Protein AF-A0AAW1N0Q1-F1 (afdb_monomer)

InterPro domains:
  IPR029526 PiggyBac transposable element-derived protein [PF13843] (8-121)

Radius of gyration: 24.98 Å; Cα contacts (8 Å, |Δi|>4): 242; chains: 1; bounding box: 58×48×59 Å

Structure (mmCIF, N/CA/C/O backbone):
data_AF-A0AAW1N0Q1-F1
#
_entry.id   AF-A0AAW1N0Q1-F1
#
loop_
_atom_site.group_PDB
_atom_site.id
_atom_site.type_symbol
_atom_site.label_atom_id
_atom_site.label_alt_id
_atom_site.label_comp_id
_atom_site.label_asym_id
_atom_site.label_entity_id
_atom_site.label_seq_id
_atom_site.pdbx_PDB_ins_code
_atom_site.Cartn_x
_atom_site.Cartn_y
_atom_site.Cartn_z
_atom_site.occupancy
_atom_site.B_iso_or_equiv
_atom_site.auth_seq_id
_atom_site.auth_comp_id
_atom_site.auth_asym_id
_atom_site.auth_atom_id
_atom_site.pdbx_PDB_model_num
ATOM 1 N N . MET A 1 1 ? -19.796 -4.413 24.925 1.00 51.81 1 MET A N 1
ATOM 2 C CA . MET A 1 1 ? -20.723 -3.564 24.144 1.00 51.81 1 MET A CA 1
ATOM 3 C C . MET A 1 1 ? -20.709 -4.053 22.702 1.00 51.81 1 MET A C 1
ATOM 5 O O . MET A 1 1 ? -19.690 -3.893 22.044 1.00 51.81 1 MET A O 1
ATOM 9 N N . ALA A 1 2 ? -21.770 -4.710 22.232 1.00 68.25 2 ALA A N 1
ATOM 10 C CA . ALA A 1 2 ? -21.861 -5.127 20.832 1.00 68.25 2 ALA A CA 1
ATOM 11 C C . ALA A 1 2 ? -22.215 -3.907 19.964 1.00 68.25 2 ALA A C 1
ATOM 13 O O . ALA A 1 2 ? -23.191 -3.207 20.235 1.00 68.25 2 ALA A O 1
ATOM 14 N N . ILE A 1 3 ? -21.394 -3.606 18.958 1.00 81.62 3 ILE A N 1
ATOM 15 C CA . ILE A 1 3 ? -21.641 -2.507 18.019 1.00 81.62 3 ILE A CA 1
ATOM 16 C C . ILE A 1 3 ? -22.381 -3.093 16.818 1.00 81.62 3 ILE A C 1
ATOM 18 O O . ILE A 1 3 ? -21.872 -3.991 16.157 1.00 81.62 3 ILE A O 1
ATOM 22 N N . GLY A 1 4 ? -23.581 -2.587 16.528 1.00 88.75 4 GLY A N 1
ATOM 23 C CA . GLY A 1 4 ? -24.337 -3.012 15.349 1.00 88.75 4 GLY A CA 1
ATOM 24 C C . GLY A 1 4 ? -23.666 -2.592 14.036 1.00 88.75 4 GLY A C 1
ATOM 25 O O . GLY A 1 4 ? -23.032 -1.535 13.959 1.00 88.75 4 GLY A O 1
ATOM 26 N N . TRP A 1 5 ? -23.870 -3.380 12.977 1.00 89.81 5 TRP A N 1
ATOM 27 C CA . TRP A 1 5 ? -23.289 -3.154 11.646 1.00 89.81 5 TRP A CA 1
ATOM 28 C C . TRP A 1 5 ? -23.572 -1.762 11.068 1.00 89.81 5 TRP A C 1
ATOM 30 O O . TRP A 1 5 ? -22.700 -1.175 10.431 1.00 89.81 5 TRP A O 1
ATOM 40 N N . THR A 1 6 ? -24.744 -1.185 11.339 1.00 92.25 6 THR A N 1
ATOM 41 C CA . THR A 1 6 ? -25.107 0.172 10.895 1.00 92.25 6 THR A CA 1
ATOM 42 C C . THR A 1 6 ? -24.150 1.232 11.441 1.00 92.25 6 THR A C 1
ATOM 44 O O . THR A 1 6 ? -23.730 2.125 10.708 1.00 92.25 6 THR A O 1
ATOM 47 N N . LYS A 1 7 ? -23.725 1.104 12.706 1.00 92.00 7 LYS A N 1
ATOM 48 C CA . LYS A 1 7 ? -22.769 2.033 13.328 1.00 92.00 7 LYS A CA 1
ATOM 49 C C . LYS A 1 7 ? -21.366 1.870 12.746 1.00 92.00 7 LYS A C 1
ATOM 51 O O . LYS A 1 7 ? -20.687 2.869 12.535 1.00 92.00 7 LYS A O 1
ATOM 56 N N . VAL A 1 8 ? -20.953 0.636 12.447 1.00 91.44 8 VAL A N 1
ATOM 57 C CA . VAL A 1 8 ? -19.668 0.356 11.782 1.00 91.44 8 VAL A CA 1
ATOM 58 C C . VAL A 1 8 ? -19.643 0.957 10.374 1.00 91.44 8 VAL A C 1
ATOM 60 O O . VAL A 1 8 ? -18.678 1.624 10.010 1.00 91.44 8 VAL A O 1
ATOM 63 N N . ARG A 1 9 ? -20.722 0.792 9.599 1.00 94.00 9 ARG A N 1
ATOM 64 C CA . ARG A 1 9 ? -20.861 1.399 8.265 1.00 94.00 9 ARG A CA 1
ATOM 65 C C . ARG A 1 9 ? -20.838 2.924 8.328 1.00 94.00 9 ARG A C 1
ATOM 67 O O . ARG A 1 9 ? -20.106 3.538 7.562 1.00 94.00 9 ARG A O 1
ATOM 74 N N . GLY A 1 10 ? -21.568 3.526 9.271 1.00 95.19 10 GLY A N 1
ATOM 75 C CA . GLY A 1 10 ? -21.538 4.974 9.496 1.00 95.19 10 GLY A CA 1
ATOM 76 C C . GLY A 1 10 ? -20.134 5.478 9.839 1.00 95.19 10 GLY A C 1
ATOM 77 O O . GLY A 1 10 ? -19.661 6.440 9.244 1.00 95.19 10 GLY A O 1
ATOM 78 N N . PHE A 1 11 ? -19.426 4.778 10.728 1.00 94.25 11 PHE A N 1
ATOM 79 C CA . PHE A 1 11 ? -18.038 5.084 11.079 1.00 94.25 11 PHE A CA 1
ATOM 80 C C . PHE A 1 11 ? -17.101 5.056 9.861 1.00 94.25 11 PHE A C 1
ATOM 82 O O . PHE A 1 11 ? -16.394 6.031 9.609 1.00 94.25 11 PHE A O 1
ATOM 89 N N . LEU A 1 12 ? -17.121 3.971 9.078 1.00 94.00 12 LEU A N 1
ATOM 90 C CA . LEU A 1 12 ? -16.305 3.849 7.864 1.00 94.00 12 LEU A CA 1
ATOM 91 C C . LEU A 1 12 ? -16.675 4.914 6.822 1.00 94.00 12 LEU A C 1
ATOM 93 O O . LEU A 1 12 ? -15.787 5.507 6.211 1.00 94.00 12 LEU A O 1
ATOM 97 N N . GLY A 1 13 ? -17.969 5.206 6.670 1.00 95.31 13 GLY A N 1
ATOM 98 C CA . GLY A 1 13 ? -18.466 6.265 5.795 1.00 95.31 13 GLY A CA 1
ATOM 99 C C . GLY A 1 13 ? -17.914 7.637 6.172 1.00 95.31 13 GLY A C 1
ATOM 100 O O . GLY A 1 13 ? -17.433 8.355 5.301 1.00 95.31 13 GLY A O 1
ATOM 101 N N . LEU A 1 14 ? -17.882 7.980 7.464 1.00 94.56 14 LEU A N 1
ATOM 102 C CA . LEU A 1 14 ? -17.302 9.244 7.928 1.00 94.56 14 LEU A CA 1
ATOM 103 C C . LEU A 1 14 ? -15.791 9.329 7.696 1.00 94.56 14 LEU A C 1
ATOM 105 O O . LEU A 1 14 ? -15.295 10.401 7.349 1.00 94.56 14 LEU A O 1
ATOM 109 N N . LEU A 1 15 ? -15.053 8.223 7.839 1.00 93.62 15 LEU A N 1
ATOM 110 C CA . LEU A 1 15 ? -13.621 8.198 7.524 1.00 93.62 15 LEU A CA 1
ATOM 111 C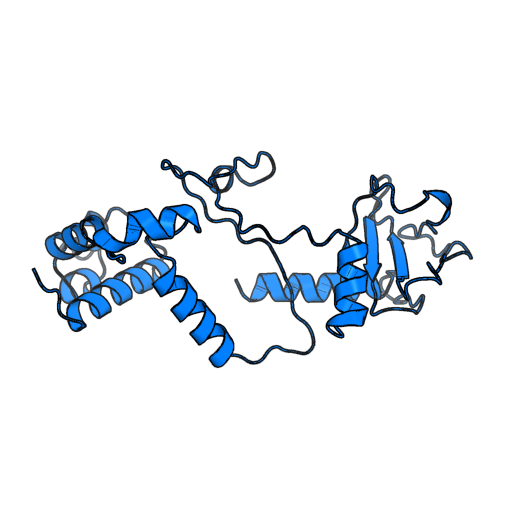 C . LEU A 1 15 ? -13.376 8.471 6.035 1.00 93.62 15 LEU A C 1
ATOM 113 O O . LEU A 1 15 ? -12.553 9.325 5.698 1.00 93.62 15 LEU A O 1
ATOM 117 N N . LEU A 1 16 ? -14.125 7.809 5.150 1.00 94.62 16 LEU A N 1
ATOM 118 C CA . LEU A 1 16 ? -14.037 8.028 3.702 1.00 94.62 16 LEU A CA 1
ATOM 119 C C . LEU A 1 16 ? -14.452 9.456 3.326 1.00 94.62 16 LEU A C 1
ATOM 121 O O . LEU A 1 16 ? -13.762 10.127 2.558 1.00 94.62 16 LEU A O 1
ATOM 125 N N . TYR A 1 17 ? -15.526 9.957 3.932 1.00 94.25 17 TYR A N 1
ATOM 126 C CA . TYR A 1 17 ? -16.025 11.305 3.691 1.00 94.25 17 TYR A CA 1
ATOM 127 C C . TYR A 1 17 ? -15.042 12.386 4.161 1.00 94.25 17 TYR A C 1
ATOM 129 O O . TYR A 1 17 ? -14.781 13.348 3.440 1.00 94.25 17 TYR A O 1
ATOM 137 N N . SER A 1 18 ? -14.393 12.193 5.317 1.00 93.12 18 SER A N 1
ATOM 138 C CA . SER A 1 18 ? -13.347 13.108 5.795 1.00 93.12 18 SER A CA 1
ATOM 139 C C . SER A 1 18 ? -12.171 13.208 4.820 1.00 93.12 18 SER A C 1
ATOM 141 O O . SER A 1 18 ? -11.590 14.281 4.654 1.00 93.12 18 SER A O 1
ATOM 143 N N . ARG A 1 19 ? -11.843 12.112 4.121 1.00 92.75 19 ARG A N 1
ATOM 144 C CA . ARG A 1 19 ? -10.813 12.109 3.082 1.00 92.75 19 ARG A CA 1
ATOM 145 C C . ARG A 1 19 ? -11.270 12.849 1.826 1.00 92.75 19 ARG A C 1
ATOM 147 O O . ARG A 1 19 ? -10.469 13.610 1.287 1.00 92.75 19 ARG A O 1
ATOM 154 N N . ALA A 1 20 ? -12.521 12.675 1.398 1.00 93.50 20 ALA A N 1
ATOM 155 C CA . ALA A 1 20 ? -13.094 13.398 0.259 1.00 93.50 20 ALA A CA 1
ATOM 156 C C . ALA A 1 20 ? -13.066 14.924 0.469 1.00 93.50 20 ALA A C 1
ATOM 158 O O . ALA A 1 20 ? -12.716 15.669 -0.441 1.00 93.50 20 ALA A O 1
ATOM 159 N N . LEU A 1 21 ? -13.313 15.379 1.702 1.00 91.94 21 LEU A N 1
ATOM 160 C CA . LEU A 1 21 ? -13.208 16.789 2.099 1.00 91.94 21 LEU A CA 1
ATOM 161 C C . LEU A 1 21 ? -11.768 17.269 2.356 1.00 91.94 21 LEU A C 1
ATOM 163 O O . LEU A 1 21 ? -11.568 18.408 2.769 1.00 91.94 21 LEU A O 1
ATOM 167 N N . LYS A 1 22 ? -10.752 16.413 2.161 1.00 92.88 22 LYS A N 1
ATOM 168 C CA . LYS A 1 22 ? -9.341 16.682 2.513 1.00 92.88 22 LYS A CA 1
ATOM 169 C C . LYS A 1 22 ? -9.153 17.098 3.979 1.00 92.88 22 LYS A C 1
ATOM 171 O O . LYS A 1 22 ? -8.197 17.790 4.326 1.00 92.88 22 LYS A O 1
ATOM 176 N N . ALA A 1 23 ? -10.038 16.634 4.860 1.00 90.06 23 ALA A N 1
ATOM 177 C CA . ALA A 1 23 ? -10.093 17.059 6.248 1.00 90.06 23 ALA A CA 1
ATOM 178 C C . ALA A 1 23 ? -9.383 16.103 7.227 1.00 90.06 23 ALA A C 1
ATOM 180 O O . ALA A 1 23 ? -9.504 16.229 8.440 1.00 90.06 23 ALA A O 1
ATOM 181 N N . ASN A 1 24 ? -8.578 15.172 6.716 1.00 86.31 24 ASN A N 1
ATOM 182 C CA . ASN A 1 24 ? -7.954 14.080 7.471 1.00 86.31 24 ASN A CA 1
ATOM 183 C C . ASN A 1 24 ? -6.899 14.505 8.518 1.00 86.31 24 ASN A C 1
ATOM 185 O O . ASN A 1 24 ? -6.430 13.662 9.282 1.0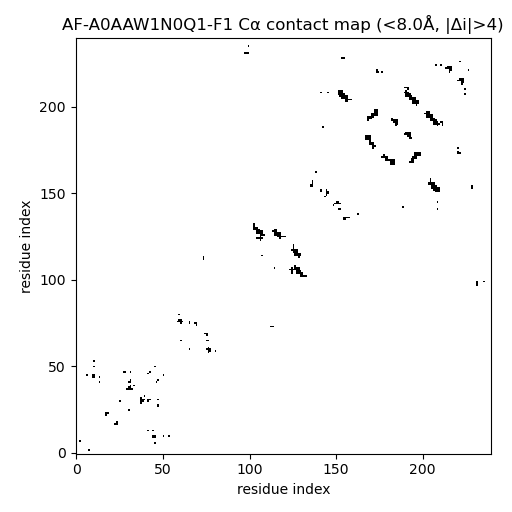0 86.31 24 ASN A O 1
ATOM 189 N N . HIS A 1 25 ? -6.497 15.777 8.538 1.00 86.69 25 HIS A N 1
ATOM 190 C CA . HIS A 1 25 ? -5.583 16.346 9.537 1.00 86.69 25 HIS A CA 1
ATOM 191 C C . HIS A 1 25 ? -6.244 17.383 10.456 1.00 86.69 25 HIS A C 1
ATOM 193 O O . HIS A 1 25 ? -5.567 17.909 11.338 1.00 86.69 25 HIS A O 1
ATOM 199 N N . HIS A 1 26 ? -7.536 17.665 10.264 1.00 88.88 26 HIS A N 1
ATOM 200 C CA . HIS A 1 26 ? -8.282 18.561 11.144 1.00 88.88 26 HIS A CA 1
ATOM 201 C C . HIS A 1 26 ? -8.550 17.879 12.477 1.00 88.88 26 HIS A C 1
ATOM 203 O O . HIS A 1 26 ? -8.562 16.644 12.583 1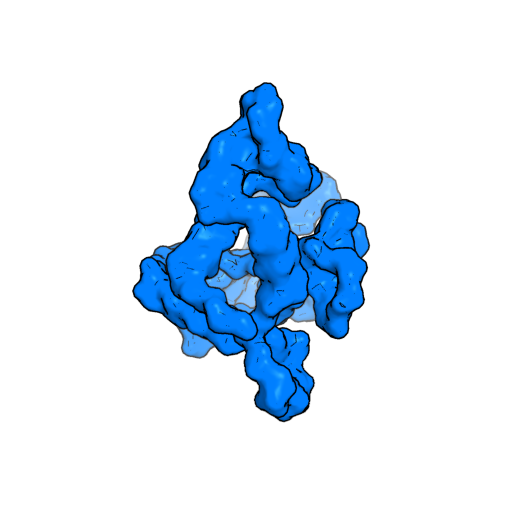.00 88.88 26 HIS A O 1
ATOM 209 N N . LYS A 1 27 ? -8.772 18.687 13.511 1.00 90.56 27 LYS A N 1
ATOM 210 C CA . LYS A 1 27 ? -9.189 18.143 14.799 1.00 90.56 27 LYS A CA 1
ATOM 211 C C . LYS A 1 27 ? -10.590 17.566 14.651 1.00 90.56 27 LYS A C 1
ATOM 213 O O . LYS A 1 27 ? -11.446 18.125 13.970 1.00 90.56 27 LYS A O 1
ATOM 218 N N . VAL A 1 28 ? -10.842 16.442 15.315 1.00 91.31 28 VAL A N 1
ATOM 219 C CA . VAL A 1 28 ? -12.159 15.791 15.270 1.00 91.31 28 VAL A CA 1
ATOM 220 C C . VAL A 1 28 ? -13.243 16.744 15.787 1.00 91.31 28 VAL A C 1
ATOM 222 O O . VAL A 1 28 ? -14.366 16.728 15.302 1.00 91.31 28 VAL A O 1
ATOM 225 N N . GLU A 1 29 ? -12.903 17.600 16.747 1.00 91.44 29 GLU A N 1
ATOM 226 C CA . GLU A 1 29 ? -13.792 18.612 17.312 1.00 91.44 29 GLU A CA 1
ATOM 227 C C . GLU A 1 29 ? -14.265 19.631 16.269 1.00 91.44 29 GLU A C 1
ATOM 229 O O . GLU A 1 29 ? -15.439 19.990 16.279 1.00 91.44 29 GLU A O 1
ATOM 234 N N . GLU A 1 30 ? -13.390 20.043 15.348 1.00 91.81 30 GLU A N 1
ATOM 235 C CA . GLU A 1 30 ? -13.703 21.004 14.280 1.00 91.81 30 GLU A CA 1
ATOM 236 C C . GLU A 1 30 ? -14.733 20.416 13.307 1.00 91.81 30 GLU A C 1
ATOM 238 O O . GLU A 1 30 ? -15.683 21.083 12.911 1.00 91.81 30 GLU A O 1
ATOM 243 N N . LEU A 1 31 ? -14.624 19.120 13.002 1.00 91.94 31 LEU A N 1
ATOM 244 C CA . LEU A 1 31 ? -15.561 18.417 12.118 1.00 91.94 31 LEU A CA 1
ATOM 245 C C . LEU A 1 31 ? -16.968 18.244 12.718 1.00 91.94 31 LEU A C 1
ATOM 247 O O . LEU A 1 31 ? -17.907 17.935 11.988 1.00 91.94 31 LEU A O 1
ATOM 251 N N . TRP A 1 32 ? -17.128 18.433 14.031 1.00 93.62 32 TRP A N 1
ATOM 252 C CA . TRP A 1 32 ? -18.393 18.242 14.751 1.00 93.62 32 TRP A CA 1
ATOM 253 C C . TRP A 1 32 ? -19.007 19.547 15.288 1.00 93.62 32 TRP A C 1
ATOM 255 O O . TRP A 1 32 ? -19.982 19.474 16.037 1.00 93.62 32 TRP A O 1
ATOM 265 N N . GLN A 1 33 ? -18.508 20.728 14.903 1.00 91.50 33 GLN A N 1
ATOM 266 C CA . GLN A 1 33 ? -19.025 22.020 15.388 1.00 91.50 33 GLN A CA 1
ATOM 267 C C . GLN A 1 33 ? -20.441 22.343 14.890 1.00 91.50 33 GLN A C 1
ATOM 269 O O . GLN A 1 33 ? -20.737 22.236 13.705 1.00 91.50 33 GLN A O 1
ATOM 274 N N . SER A 1 34 ? -21.334 22.791 15.770 1.00 88.56 34 SER A N 1
ATOM 275 C CA . SER A 1 34 ? -22.712 23.168 15.414 1.00 88.56 34 SER A CA 1
ATOM 276 C C . SER A 1 34 ? -22.881 24.616 14.935 1.00 88.56 34 SER A C 1
ATOM 278 O O . SER A 1 34 ? -24.002 25.022 14.661 1.00 88.56 34 SER A O 1
ATOM 280 N N . ASP A 1 35 ? -21.797 25.380 14.835 1.00 88.19 35 ASP A N 1
ATOM 281 C CA . ASP A 1 35 ? -21.754 26.814 14.503 1.00 88.19 35 ASP A CA 1
ATOM 282 C C . ASP A 1 35 ? -21.967 27.134 13.009 1.00 88.19 35 ASP A C 1
ATOM 284 O O . ASP A 1 35 ? -21.932 28.293 12.613 1.00 88.19 35 ASP A O 1
ATOM 288 N N . GLY A 1 36 ? -22.186 26.113 12.176 1.00 83.19 36 GLY A N 1
ATOM 289 C CA . GLY A 1 36 ? -22.331 26.248 10.723 1.00 83.19 36 GLY A CA 1
ATOM 290 C C . GLY A 1 36 ? -21.020 26.108 9.943 1.00 83.19 36 GLY A C 1
ATOM 291 O O . GLY A 1 36 ? -21.066 25.923 8.730 1.00 83.19 36 GLY A O 1
ATOM 292 N N . SER A 1 37 ? -19.867 26.089 10.620 1.00 83.44 37 SER A N 1
ATOM 293 C CA . SER A 1 37 ? -18.544 25.959 9.992 1.00 83.44 37 SER A CA 1
ATOM 294 C C . SER A 1 37 ? -18.247 24.536 9.505 1.00 83.44 37 SER A C 1
ATOM 296 O O . SER A 1 37 ? -17.413 24.329 8.624 1.00 83.44 37 SER A O 1
ATOM 298 N N . SER A 1 38 ? -18.923 23.533 10.075 1.00 85.94 38 SER A N 1
ATOM 299 C CA . SER A 1 38 ? -18.686 22.119 9.772 1.00 85.94 38 SER A CA 1
ATOM 300 C C . SER A 1 38 ? -19.857 21.445 9.058 1.00 85.94 38 SER A C 1
ATOM 302 O O . SER A 1 38 ? -21.032 21.771 9.260 1.00 85.94 38 SER A O 1
ATOM 304 N N . VAL A 1 39 ? -19.532 20.434 8.249 1.00 90.62 39 VAL A N 1
ATOM 305 C CA . VAL A 1 39 ? -20.523 19.689 7.471 1.00 90.62 39 VAL A CA 1
ATOM 306 C C . VAL A 1 39 ? -21.435 18.884 8.398 1.00 90.62 39 VAL A C 1
ATOM 308 O O . VAL A 1 39 ? -20.986 18.005 9.135 1.00 90.62 39 VAL A O 1
ATOM 311 N N . ALA A 1 40 ? -22.742 19.141 8.312 1.00 91.75 40 ALA A N 1
ATOM 312 C CA . ALA A 1 40 ? -23.745 18.542 9.192 1.00 91.75 40 ALA A CA 1
ATOM 313 C C . ALA A 1 40 ? -23.727 17.000 9.200 1.00 91.75 40 ALA A C 1
ATOM 315 O O . ALA A 1 40 ? -24.026 16.394 10.229 1.00 91.75 40 ALA A O 1
ATOM 316 N N . ILE A 1 41 ? -23.314 16.368 8.092 1.00 93.25 41 ILE A N 1
ATOM 317 C CA . ILE A 1 41 ? -23.228 14.906 7.936 1.00 93.25 41 ILE A CA 1
ATOM 318 C C . ILE A 1 41 ? -22.453 14.244 9.084 1.00 93.25 41 ILE A C 1
ATOM 320 O O . ILE A 1 41 ? -22.886 13.205 9.577 1.00 93.25 41 ILE A O 1
ATOM 324 N N . PHE A 1 42 ? -21.360 14.843 9.573 1.00 93.00 42 PHE A N 1
ATOM 325 C CA . PHE A 1 42 ? -20.588 14.267 10.682 1.00 93.00 42 PHE A CA 1
ATOM 326 C C . PHE A 1 42 ? -21.438 14.090 11.948 1.00 93.00 42 PHE A C 1
ATOM 328 O O . PHE A 1 42 ? -21.455 13.006 12.535 1.00 93.00 42 PHE A O 1
ATOM 335 N N . ARG A 1 43 ? -22.204 15.123 12.328 1.00 93.00 43 ARG A N 1
ATOM 336 C CA . ARG A 1 43 ? -23.112 15.092 13.488 1.00 93.00 43 ARG A CA 1
ATOM 337 C C . ARG A 1 43 ? -24.317 14.186 13.264 1.00 93.00 43 ARG A C 1
ATOM 339 O O . ARG A 1 43 ? -24.728 13.501 14.197 1.00 93.00 43 ARG A O 1
ATOM 346 N N . LEU A 1 44 ? -24.867 14.196 12.050 1.00 93.00 44 LEU A N 1
ATOM 347 C CA . LEU A 1 44 ? -26.065 13.431 11.698 1.00 93.00 44 LEU A CA 1
ATOM 348 C C . LEU A 1 44 ? -25.809 11.919 11.684 1.00 93.00 44 LEU A C 1
ATOM 350 O O . LEU A 1 44 ? -26.687 11.152 12.065 1.00 93.00 44 LEU A O 1
ATOM 354 N N . VAL A 1 45 ? -24.614 11.479 11.278 1.00 94.69 45 VAL A N 1
ATOM 355 C CA . VAL A 1 45 ? -24.288 10.045 11.203 1.00 94.69 45 VAL A CA 1
ATOM 356 C C . VAL A 1 45 ? -23.965 9.460 12.577 1.00 94.69 45 VAL A C 1
ATOM 358 O O . VAL A 1 45 ? -24.438 8.370 12.905 1.00 94.69 45 VAL A O 1
ATOM 361 N N . MET A 1 46 ? -23.147 10.138 13.391 1.00 93.94 46 MET A N 1
ATOM 362 C CA . MET A 1 46 ? -22.917 9.714 14.774 1.00 93.94 46 MET A CA 1
ATOM 363 C C . MET A 1 46 ? -22.404 10.829 15.694 1.00 93.94 46 MET A C 1
ATOM 365 O O . MET A 1 46 ? -21.686 11.725 15.255 1.00 93.94 46 MET A O 1
ATOM 369 N N . PRO A 1 47 ? -22.669 10.744 17.011 1.00 94.00 47 PRO A N 1
ATOM 370 C CA . PRO A 1 47 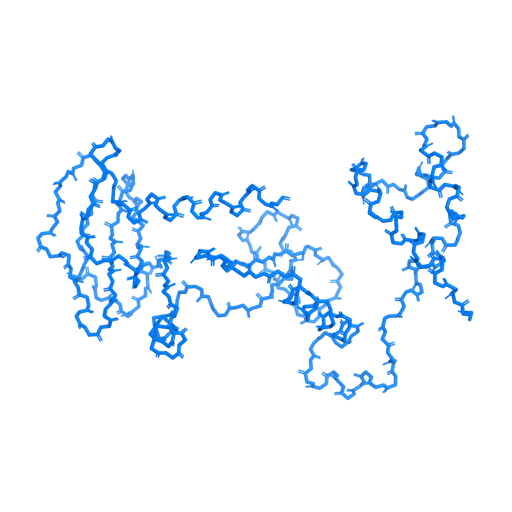? -22.096 11.671 17.984 1.00 94.00 47 PRO A CA 1
ATOM 371 C C . PRO A 1 47 ? -20.565 11.565 18.081 1.00 94.00 47 PRO A C 1
ATOM 373 O O . PRO A 1 47 ? -20.012 10.462 18.078 1.00 94.00 47 PRO A O 1
ATOM 376 N N . ILE A 1 48 ? -19.880 12.693 18.314 1.00 93.69 48 ILE A N 1
ATOM 377 C CA . ILE A 1 48 ? -18.411 12.749 18.472 1.00 93.69 48 ILE A CA 1
ATOM 378 C C . ILE A 1 48 ? -17.888 11.797 19.559 1.00 93.69 48 ILE A C 1
ATOM 380 O O . ILE A 1 48 ? -16.843 11.167 19.396 1.00 93.69 48 ILE A O 1
ATOM 384 N N . LYS A 1 49 ? -18.628 11.654 20.668 1.00 93.19 49 LYS A N 1
ATOM 385 C CA . LYS A 1 49 ? -18.270 10.748 21.770 1.00 93.19 49 LYS A CA 1
ATOM 386 C C . LYS A 1 49 ? -18.210 9.294 21.294 1.00 93.19 49 LYS A C 1
ATOM 388 O O . LYS A 1 49 ? -17.291 8.570 21.666 1.00 93.19 49 LYS A O 1
ATOM 393 N N . LEU A 1 50 ? -19.151 8.890 20.436 1.00 92.12 50 LEU A N 1
ATOM 394 C CA . LEU A 1 50 ? -19.180 7.549 19.862 1.00 92.12 50 LEU A CA 1
ATOM 395 C C . LEU A 1 50 ? -18.025 7.346 18.875 1.00 92.12 50 LEU A C 1
ATOM 397 O O . LEU A 1 50 ? -17.362 6.318 18.947 1.00 92.12 50 LEU A O 1
ATOM 401 N N . LEU A 1 51 ? -17.727 8.329 18.016 1.00 93.44 51 LEU A N 1
ATOM 402 C CA . LEU A 1 51 ? -16.573 8.260 17.111 1.00 93.44 51 LEU A CA 1
ATOM 403 C C . LEU A 1 51 ? -15.260 8.066 17.885 1.00 93.44 51 LEU A C 1
ATOM 405 O O . LEU A 1 51 ? -14.475 7.178 17.561 1.00 93.44 51 LEU A O 1
ATOM 409 N N . LYS A 1 52 ? -15.032 8.872 18.931 1.00 92.88 52 LYS A N 1
ATOM 410 C CA . LYS A 1 52 ? -13.834 8.775 19.778 1.00 92.88 52 LYS A CA 1
ATOM 411 C C . LYS A 1 52 ? -13.720 7.408 20.450 1.00 92.88 52 LYS A C 1
ATOM 413 O O . LYS A 1 52 ? -12.638 6.828 20.449 1.00 92.88 52 LYS A O 1
ATOM 418 N N . LEU A 1 53 ? -14.833 6.875 20.958 1.00 92.44 53 LEU A N 1
ATOM 419 C CA . LEU A 1 53 ? -14.877 5.534 21.537 1.00 92.44 53 LEU A CA 1
ATOM 420 C C . LEU A 1 53 ? -14.526 4.461 20.496 1.00 92.44 53 LEU A C 1
ATOM 422 O O . LEU A 1 53 ? -13.709 3.587 20.768 1.00 92.44 53 LEU A O 1
ATOM 426 N N . LEU A 1 54 ? -15.089 4.544 19.287 1.00 91.44 54 LEU A N 1
ATOM 427 C CA . LEU A 1 54 ? -14.791 3.601 18.205 1.00 91.44 54 LEU A CA 1
ATOM 428 C C . LEU A 1 54 ? -13.319 3.662 17.783 1.00 91.44 54 LEU A C 1
ATOM 430 O O . LEU A 1 54 ? -12.694 2.616 17.647 1.00 91.44 54 LEU A O 1
ATOM 434 N N . LEU A 1 55 ? -12.738 4.857 17.651 1.00 90.06 55 LEU A N 1
ATOM 435 C CA . LEU A 1 55 ? -11.316 5.028 17.326 1.00 90.06 55 LEU A CA 1
ATOM 436 C C . LEU A 1 55 ? -10.385 4.407 18.378 1.00 90.06 55 LEU A C 1
ATOM 438 O O . LEU A 1 55 ? -9.307 3.929 18.031 1.00 90.06 55 LEU A O 1
ATOM 442 N N . GLN A 1 56 ? -10.782 4.417 19.650 1.00 89.25 56 GLN A N 1
ATOM 443 C CA . GLN A 1 56 ? -9.985 3.861 20.747 1.00 89.25 56 GLN A CA 1
ATOM 444 C C . GLN A 1 56 ? -10.176 2.352 20.926 1.00 89.25 56 GLN A C 1
ATOM 446 O O . GLN A 1 56 ? -9.236 1.658 21.309 1.00 89.25 56 GLN A O 1
ATOM 451 N N . CYS A 1 57 ? -11.380 1.843 20.663 1.00 87.50 57 CYS A N 1
ATOM 452 C CA . CYS A 1 57 ? -11.758 0.465 20.971 1.00 87.50 57 CYS A CA 1
ATOM 453 C C . CYS A 1 57 ? -11.807 -0.460 19.750 1.00 87.50 57 CYS A C 1
ATOM 455 O O . CYS A 1 57 ? -12.185 -1.621 19.907 1.00 87.50 57 CYS A O 1
ATOM 457 N N . LEU A 1 58 ? -11.455 0.015 18.549 1.00 84.81 58 LEU A N 1
ATOM 458 C CA . LEU A 1 58 ? -11.465 -0.809 17.340 1.00 84.81 58 LEU A CA 1
ATOM 459 C C . LEU A 1 58 ? -10.463 -1.969 17.466 1.00 84.81 58 LEU A C 1
ATOM 461 O O . LEU A 1 58 ? -9.262 -1.815 17.245 1.00 84.81 58 LEU A O 1
ATOM 465 N N . GLY A 1 59 ? -10.976 -3.143 17.825 1.00 84.19 59 GLY A N 1
ATOM 466 C CA . GLY A 1 59 ? -10.250 -4.406 17.845 1.00 84.19 59 GLY A CA 1
ATOM 467 C C . GLY A 1 59 ? -10.694 -5.273 16.675 1.00 84.19 59 GLY A C 1
ATOM 468 O O . GLY A 1 59 ? -11.845 -5.688 16.625 1.00 84.19 59 GLY A O 1
ATOM 469 N N . ILE A 1 60 ? -9.781 -5.540 15.742 1.00 85.44 60 ILE A N 1
ATOM 470 C CA . ILE A 1 60 ? -10.033 -6.351 14.532 1.00 85.44 60 ILE A CA 1
ATOM 471 C C . ILE A 1 60 ? -9.604 -7.816 14.757 1.00 85.44 60 ILE A C 1
ATOM 473 O O . ILE A 1 60 ? -9.650 -8.644 13.860 1.00 85.44 60 ILE A O 1
ATOM 477 N N . ASP A 1 61 ? -9.162 -8.156 15.965 1.00 88.81 61 ASP A N 1
ATOM 478 C CA . ASP A 1 61 ? -8.398 -9.370 16.215 1.00 88.81 61 ASP A CA 1
ATOM 479 C C . ASP A 1 61 ? -8.820 -10.072 17.497 1.00 88.81 61 ASP A C 1
ATOM 481 O O . ASP A 1 61 ? -9.034 -9.422 18.525 1.00 88.81 61 ASP A O 1
ATOM 485 N N . ASN A 1 62 ? -8.842 -11.405 17.455 1.00 87.94 62 ASN A N 1
ATOM 486 C CA . ASN A 1 62 ? -9.018 -12.220 18.645 1.00 87.94 62 ASN A CA 1
ATOM 487 C C . ASN A 1 62 ? -7.700 -12.278 19.439 1.00 87.94 62 ASN A C 1
ATOM 489 O O . ASN A 1 62 ? -6.686 -12.813 18.981 1.00 87.94 62 ASN A O 1
ATOM 493 N N . LYS A 1 63 ? -7.720 -11.719 20.654 1.00 87.62 63 LYS A N 1
ATOM 494 C CA . LYS A 1 63 ? -6.551 -11.642 21.538 1.00 87.62 63 LYS A CA 1
ATOM 495 C C . LYS A 1 63 ? -6.056 -13.026 21.969 1.00 87.62 63 LYS A C 1
ATOM 497 O O . LYS A 1 63 ? -4.849 -13.180 22.164 1.00 87.62 63 LYS A O 1
ATOM 502 N N . ASP A 1 64 ? -6.946 -14.008 22.074 1.00 90.56 64 ASP A N 1
ATOM 503 C CA . ASP A 1 64 ? -6.624 -15.335 22.603 1.00 90.56 64 ASP A CA 1
ATOM 504 C C . ASP A 1 64 ? -5.756 -16.125 21.615 1.00 90.56 64 ASP A C 1
ATOM 506 O O . ASP A 1 64 ? -4.718 -16.673 21.987 1.00 90.56 64 ASP A O 1
ATOM 510 N N . SER A 1 65 ? -6.078 -16.055 20.319 1.00 89.50 65 SER A N 1
ATOM 511 C CA . SER A 1 65 ? -5.298 -16.688 19.243 1.00 89.50 65 SER A CA 1
ATOM 512 C C . SER A 1 65 ? -4.070 -15.876 18.797 1.00 89.50 65 SER A C 1
ATOM 514 O O . SER A 1 65 ? -3.299 -16.309 17.935 1.00 89.50 65 SER A O 1
ATOM 516 N N . ARG A 1 66 ? -3.859 -14.668 19.342 1.00 88.56 66 ARG A N 1
ATOM 517 C CA . ARG A 1 66 ? -2.781 -13.759 18.905 1.00 88.56 66 ARG A CA 1
ATOM 518 C C . ARG A 1 66 ? -1.391 -14.293 19.226 1.00 88.56 66 ARG A C 1
ATOM 520 O O . ARG A 1 66 ? -0.473 -14.100 18.428 1.00 88.56 66 ARG A O 1
ATOM 527 N N . LYS A 1 67 ? -1.205 -14.913 20.397 1.00 89.69 67 LYS A N 1
ATOM 528 C CA . LYS A 1 67 ? 0.120 -15.376 20.852 1.00 89.69 67 LYS A CA 1
ATOM 529 C C . LYS A 1 67 ? 0.713 -16.410 19.898 1.00 89.69 67 LYS A C 1
ATOM 531 O O . LYS A 1 67 ? 1.899 -16.344 19.593 1.00 89.69 67 LYS A O 1
ATOM 536 N N . GLU A 1 68 ? -0.120 -17.313 19.400 1.00 89.62 68 GLU A N 1
ATOM 537 C CA . GLU A 1 68 ? 0.285 -18.351 18.458 1.00 89.62 68 GLU A CA 1
ATOM 538 C C . GLU A 1 68 ? 0.608 -17.764 17.080 1.00 89.62 68 GLU A C 1
ATOM 540 O O . GLU A 1 68 ? 1.717 -17.948 16.578 1.00 89.62 68 GLU A O 1
ATOM 545 N N . ARG A 1 69 ? -0.288 -16.937 16.520 1.00 88.94 69 ARG A N 1
ATOM 546 C CA . ARG A 1 69 ? -0.073 -16.278 15.216 1.00 88.94 69 ARG A CA 1
ATOM 547 C C . ARG A 1 69 ? 1.124 -15.325 15.210 1.00 88.94 69 ARG A C 1
ATOM 549 O O . ARG A 1 69 ? 1.772 -15.152 14.183 1.00 88.94 69 ARG A O 1
ATOM 556 N N . SER A 1 70 ? 1.478 -14.743 16.355 1.00 87.50 70 SER A N 1
ATOM 557 C CA . SER A 1 70 ? 2.664 -13.878 16.474 1.00 87.50 70 SER A CA 1
ATOM 558 C C . SER A 1 70 ? 3.986 -14.619 16.251 1.00 87.50 70 SER A C 1
ATOM 560 O O . SER A 1 70 ? 5.001 -13.972 16.000 1.00 87.50 70 SER A O 1
ATOM 562 N N . ARG A 1 71 ? 3.992 -15.959 16.325 1.00 88.19 71 ARG A N 1
ATOM 563 C CA . ARG A 1 71 ? 5.170 -16.779 16.006 1.00 88.19 71 ARG A CA 1
ATOM 564 C C . ARG A 1 71 ? 5.446 -16.827 14.503 1.00 88.19 71 ARG A C 1
ATOM 566 O O . ARG A 1 71 ? 6.600 -16.931 14.108 1.00 88.19 71 ARG A O 1
ATOM 573 N N . THR A 1 72 ? 4.404 -16.735 13.677 1.00 86.88 72 THR A N 1
ATOM 574 C CA . THR A 1 72 ? 4.496 -16.890 12.217 1.00 86.88 72 THR A CA 1
ATOM 575 C C . THR A 1 72 ? 4.407 -15.562 11.468 1.00 86.88 72 THR A C 1
ATOM 577 O O . THR A 1 72 ? 5.041 -15.400 10.428 1.00 86.88 72 THR A O 1
ATOM 580 N N . THR A 1 73 ? 3.660 -14.581 11.986 1.00 85.94 73 THR A N 1
ATOM 581 C CA . THR A 1 73 ? 3.472 -13.274 11.342 1.00 85.94 73 THR A CA 1
ATOM 582 C C . THR A 1 73 ? 3.780 -12.109 12.277 1.00 85.94 73 THR A C 1
ATOM 584 O O . THR A 1 73 ? 3.506 -12.143 13.473 1.00 85.94 73 THR A O 1
ATOM 587 N N . LYS A 1 74 ? 4.311 -11.019 11.709 1.00 86.31 74 LYS A N 1
ATOM 588 C CA . LYS A 1 74 ? 4.519 -9.743 12.416 1.00 86.31 74 LYS A CA 1
ATOM 589 C C . LYS A 1 74 ? 3.273 -8.844 12.424 1.00 86.31 74 LYS A C 1
ATOM 591 O O . LYS A 1 74 ? 3.281 -7.811 13.089 1.00 86.31 74 LYS A O 1
ATOM 596 N N . LEU A 1 75 ? 2.216 -9.230 11.701 1.00 87.12 75 LEU A N 1
ATOM 597 C CA . LEU A 1 75 ? 0.962 -8.482 11.541 1.00 87.12 75 LEU A CA 1
ATOM 598 C C . LEU A 1 75 ? -0.304 -9.200 12.072 1.00 87.12 75 LEU A C 1
ATOM 600 O O . LEU A 1 75 ? -1.363 -9.045 11.463 1.00 87.12 75 LEU A O 1
ATOM 604 N N . PRO A 1 76 ? -0.269 -9.949 13.194 1.00 88.00 76 PRO A N 1
ATOM 605 C CA . PRO A 1 76 ? -1.435 -10.713 13.636 1.00 88.00 76 PRO A CA 1
ATOM 606 C C . PRO A 1 76 ? -2.713 -9.872 13.833 1.00 88.00 76 PRO A C 1
ATOM 608 O O . PRO A 1 76 ? -3.757 -10.337 13.389 1.00 88.00 76 PRO A O 1
ATOM 611 N N . PRO A 1 77 ? -2.675 -8.621 14.359 1.00 89.38 77 PRO A N 1
ATOM 612 C CA . PRO A 1 77 ? -3.896 -7.857 14.628 1.00 89.38 77 PRO A CA 1
ATOM 613 C C . PRO A 1 77 ? -4.764 -7.488 13.421 1.00 89.38 77 PRO A C 1
ATOM 615 O O . PRO A 1 77 ? -5.869 -6.993 13.606 1.00 89.38 77 PRO A O 1
ATOM 618 N N . ILE A 1 78 ? -4.253 -7.633 12.199 1.00 90.06 78 ILE A N 1
ATOM 619 C CA . ILE A 1 78 ? -4.983 -7.268 10.976 1.00 90.06 78 ILE A CA 1
ATOM 620 C C . ILE A 1 78 ? -4.893 -8.345 9.895 1.00 90.06 78 ILE A C 1
ATOM 622 O O . ILE A 1 78 ? -5.425 -8.147 8.807 1.00 90.06 78 ILE A O 1
ATOM 626 N N . ARG A 1 79 ? -4.193 -9.458 10.156 1.00 90.56 79 ARG A N 1
ATOM 627 C CA . ARG A 1 79 ? -3.806 -10.411 9.112 1.00 90.56 79 ARG A CA 1
ATOM 628 C C . ARG A 1 79 ? -5.018 -11.020 8.413 1.00 90.56 79 ARG A C 1
ATOM 630 O O . ARG A 1 79 ? -5.069 -10.998 7.192 1.00 90.56 79 ARG A O 1
ATOM 637 N N . GLU A 1 80 ? -5.988 -11.490 9.188 1.00 90.44 80 GLU A N 1
ATOM 638 C CA . GLU A 1 80 ? -7.203 -12.129 8.671 1.00 90.44 80 GLU A CA 1
ATOM 639 C C . GLU A 1 80 ? -8.025 -11.162 7.814 1.00 90.44 80 GLU A C 1
ATOM 641 O O . GLU A 1 80 ? -8.361 -11.476 6.675 1.00 90.44 80 GLU A O 1
ATOM 646 N N . LEU A 1 81 ? -8.263 -9.940 8.308 1.00 91.69 81 LEU A N 1
ATOM 647 C CA . LEU A 1 81 ? -8.970 -8.915 7.538 1.00 91.69 81 LEU A CA 1
ATOM 648 C C . LEU A 1 81 ? -8.217 -8.550 6.250 1.00 91.69 81 LEU A C 1
ATOM 650 O O . LEU A 1 81 ? -8.837 -8.368 5.204 1.00 91.69 81 LEU A O 1
ATOM 654 N N . PHE A 1 82 ? -6.888 -8.438 6.316 1.00 92.00 82 PHE A N 1
ATOM 655 C CA . PHE A 1 82 ? -6.068 -8.113 5.152 1.00 92.00 82 PHE A CA 1
ATOM 656 C C . PHE A 1 82 ? -6.092 -9.233 4.105 1.00 92.00 82 PHE A C 1
ATOM 658 O O . PHE A 1 82 ? -6.184 -8.942 2.917 1.00 92.00 82 PHE A O 1
ATOM 665 N N . ASP A 1 83 ? -6.070 -10.497 4.525 1.00 93.31 83 ASP A N 1
ATOM 666 C CA . ASP A 1 83 ? -6.152 -11.639 3.611 1.00 93.31 83 ASP A CA 1
ATOM 667 C C . ASP A 1 83 ? -7.525 -11.715 2.924 1.00 93.31 83 ASP A C 1
ATOM 669 O O . ASP A 1 83 ? -7.589 -11.919 1.710 1.00 93.31 83 ASP A O 1
ATOM 673 N N . VAL A 1 84 ? -8.616 -11.444 3.654 1.00 95.12 84 VAL A N 1
ATOM 674 C CA . VAL A 1 84 ? -9.964 -11.310 3.067 1.00 95.12 84 VAL A CA 1
ATOM 675 C C . VAL A 1 84 ? -10.012 -10.158 2.062 1.00 95.12 84 VAL A C 1
ATOM 677 O O . VAL A 1 84 ? -10.524 -10.322 0.956 1.00 95.12 84 VAL A O 1
ATOM 680 N N . PHE A 1 85 ? -9.443 -9.002 2.410 1.00 94.25 85 PHE A N 1
ATOM 681 C CA . PHE A 1 85 ? -9.368 -7.854 1.507 1.00 94.25 85 PHE A CA 1
ATOM 682 C C . PHE A 1 85 ? -8.611 -8.189 0.214 1.00 94.25 85 PHE A C 1
ATOM 684 O O . PHE A 1 85 ? -9.127 -7.951 -0.874 1.00 94.25 85 PHE A O 1
ATOM 691 N N . VAL A 1 86 ? -7.426 -8.800 0.317 1.00 93.31 86 VAL A N 1
ATOM 692 C CA . VAL A 1 86 ? -6.622 -9.204 -0.848 1.00 93.31 86 VAL A CA 1
ATOM 693 C C . VAL A 1 86 ? -7.358 -10.235 -1.703 1.00 93.31 86 VAL A C 1
ATOM 695 O O . VAL A 1 86 ? -7.314 -10.142 -2.928 1.00 93.31 86 VAL A O 1
ATOM 698 N N . SER A 1 87 ? -8.048 -11.195 -1.082 1.00 96.50 87 SER A N 1
ATOM 699 C CA . SER A 1 87 ? -8.874 -12.177 -1.795 1.00 96.50 87 SER A CA 1
ATOM 700 C C . SER A 1 87 ? -9.974 -11.491 -2.611 1.00 96.50 87 SER A C 1
ATOM 702 O O . SER A 1 87 ? -10.115 -11.736 -3.807 1.00 96.50 87 SER A O 1
ATOM 704 N N . ASN A 1 88 ? -10.680 -10.535 -2.002 1.00 96.06 88 ASN A N 1
ATOM 705 C CA . ASN A 1 88 ? -11.715 -9.765 -2.687 1.00 96.06 88 ASN A CA 1
ATOM 706 C C . ASN A 1 88 ? -11.152 -8.920 -3.839 1.00 96.06 88 ASN A C 1
ATOM 708 O O . ASN A 1 88 ? -11.779 -8.851 -4.891 1.00 96.06 88 ASN A O 1
ATOM 712 N N . CYS A 1 89 ? -9.966 -8.319 -3.688 1.00 93.38 89 CYS A N 1
ATOM 713 C CA . CYS A 1 89 ? -9.314 -7.589 -4.780 1.00 93.38 89 CYS A CA 1
ATOM 714 C C . CYS A 1 89 ? -8.976 -8.499 -5.968 1.00 93.38 89 CYS A C 1
ATOM 716 O O . CYS A 1 89 ? -9.206 -8.109 -7.108 1.00 93.38 89 CYS A O 1
ATOM 718 N N . LYS A 1 90 ? -8.470 -9.713 -5.708 1.00 92.06 90 LYS A N 1
ATOM 719 C CA . LYS A 1 90 ? -8.154 -10.695 -6.760 1.00 92.06 90 LYS A CA 1
ATOM 720 C C . LYS A 1 90 ? -9.398 -11.170 -7.509 1.00 92.06 90 LYS A C 1
ATOM 722 O O . LYS A 1 90 ? -9.333 -11.382 -8.710 1.00 92.06 90 LYS A O 1
ATOM 727 N N . ASN A 1 91 ? -10.520 -11.317 -6.807 1.00 94.62 91 ASN A N 1
ATOM 728 C CA . ASN A 1 91 ? -11.781 -11.748 -7.412 1.00 94.62 91 ASN A CA 1
ATOM 729 C C . ASN A 1 91 ? -12.523 -10.600 -8.114 1.00 94.62 91 ASN A C 1
ATOM 731 O O . ASN A 1 91 ? -13.325 -10.841 -9.009 1.00 94.62 91 ASN A O 1
ATOM 735 N N . GLY A 1 92 ? -12.283 -9.357 -7.690 1.00 93.81 92 GLY A N 1
ATOM 736 C CA . GLY A 1 92 ? -12.975 -8.174 -8.198 1.00 93.81 92 GLY A CA 1
ATOM 737 C C . GLY A 1 92 ? -12.347 -7.541 -9.440 1.00 93.81 92 GLY A C 1
ATOM 738 O O . GLY A 1 92 ? -12.963 -6.651 -10.022 1.00 93.81 92 GLY A O 1
ATOM 739 N N . TYR A 1 93 ? -11.138 -7.950 -9.839 1.00 90.06 93 TYR A N 1
ATOM 740 C CA . TYR A 1 93 ? -10.436 -7.353 -10.973 1.00 90.06 93 TYR A CA 1
ATOM 741 C C . TYR A 1 93 ? -9.565 -8.369 -11.715 1.00 90.06 93 TYR A C 1
ATOM 743 O O . TYR A 1 93 ? -8.794 -9.105 -11.104 1.00 90.06 93 TYR A O 1
ATOM 751 N N . SER A 1 94 ? -9.663 -8.373 -13.046 1.00 88.56 94 SER A N 1
ATOM 752 C CA . SER A 1 94 ? -8.773 -9.141 -13.924 1.00 88.56 94 SER A CA 1
ATOM 753 C C . SER A 1 94 ? -7.660 -8.239 -14.445 1.00 88.56 94 SER A C 1
ATOM 755 O O . SER A 1 94 ? -7.924 -7.128 -14.901 1.00 88.56 94 SER A O 1
ATOM 757 N N . LEU A 1 95 ? -6.418 -8.715 -14.369 1.00 85.12 95 LEU A N 1
ATOM 758 C CA . LEU A 1 95 ? -5.251 -7.948 -14.796 1.00 85.12 95 LEU A CA 1
ATOM 759 C C . LEU A 1 95 ? -5.237 -7.720 -16.310 1.00 85.12 95 LEU A C 1
ATOM 761 O O . LEU A 1 95 ? -5.731 -8.534 -17.089 1.00 85.12 95 LEU A O 1
ATOM 765 N N . SER A 1 96 ? -4.639 -6.598 -16.708 1.00 84.00 96 SER A N 1
ATOM 766 C CA . SER A 1 96 ? -4.431 -6.257 -18.114 1.00 84.00 96 SER A CA 1
ATOM 767 C C . SER A 1 96 ? -3.138 -6.884 -18.657 1.00 84.00 96 SER A C 1
ATOM 769 O O . SER A 1 96 ? -2.384 -7.518 -17.920 1.00 84.00 96 SER A O 1
ATOM 771 N N . LYS A 1 97 ? -2.849 -6.670 -19.949 1.00 81.62 97 LYS A N 1
ATOM 772 C CA . LYS A 1 97 ? -1.602 -7.120 -20.596 1.00 81.62 97 LYS A CA 1
ATOM 773 C C . LYS A 1 97 ? -0.340 -6.573 -19.914 1.00 81.62 97 LYS A C 1
ATOM 775 O O . LYS A 1 97 ? 0.694 -7.236 -19.926 1.00 81.62 97 LYS A O 1
ATOM 780 N N . TYR A 1 98 ? -0.423 -5.374 -19.342 1.00 81.94 98 TYR A N 1
ATOM 781 C CA . TYR A 1 98 ? 0.687 -4.722 -18.658 1.00 81.94 98 TYR A CA 1
ATOM 782 C C . TYR A 1 98 ? 0.288 -4.409 -17.223 1.00 81.94 98 TYR A C 1
ATOM 784 O O . TYR A 1 98 ? -0.820 -3.934 -16.964 1.00 81.94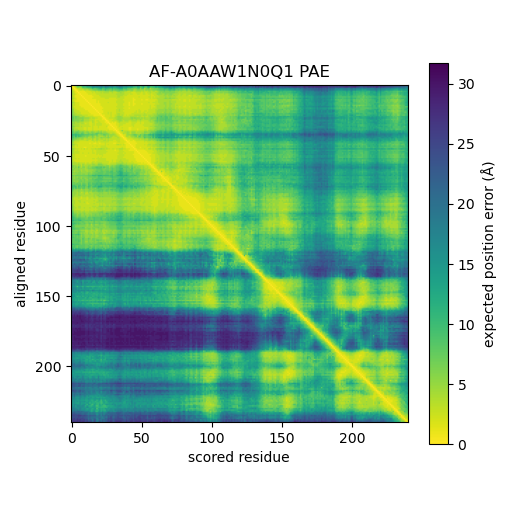 98 TYR A O 1
ATOM 792 N N . ASP A 1 99 ? 1.198 -4.676 -16.296 1.00 78.19 99 ASP A N 1
ATOM 793 C CA . ASP A 1 99 ? 0.982 -4.410 -14.884 1.00 78.19 99 ASP A CA 1
ATOM 794 C C . ASP A 1 99 ? 2.289 -3.989 -14.221 1.00 78.19 99 ASP A C 1
ATOM 796 O O . ASP A 1 99 ? 3.389 -4.269 -14.717 1.00 78.19 99 ASP A O 1
ATOM 800 N N . THR A 1 100 ? 2.171 -3.290 -13.101 1.00 78.81 100 THR A N 1
ATOM 801 C CA . THR A 1 100 ? 3.316 -2.732 -12.401 1.00 78.81 100 THR A CA 1
ATOM 802 C C . THR A 1 100 ? 3.345 -3.195 -10.956 1.00 78.81 100 THR A C 1
ATOM 804 O O . THR A 1 100 ? 2.373 -3.184 -10.209 1.00 78.81 100 THR A O 1
ATOM 807 N N . ILE A 1 101 ? 4.529 -3.623 -10.538 1.00 78.69 101 ILE A N 1
ATOM 808 C CA . ILE A 1 101 ? 4.794 -3.951 -9.144 1.00 78.69 101 ILE A CA 1
ATOM 809 C C . ILE A 1 101 ? 5.597 -2.794 -8.598 1.00 78.69 101 ILE A C 1
ATOM 811 O O . ILE A 1 101 ? 6.691 -2.572 -9.109 1.00 78.69 101 ILE A O 1
ATOM 815 N N . ASP A 1 102 ? 5.126 -2.105 -7.560 1.00 73.94 102 ASP A N 1
ATOM 816 C CA . ASP A 1 102 ? 5.905 -1.101 -6.833 1.00 73.94 102 ASP A CA 1
ATOM 817 C C . ASP A 1 102 ? 5.750 -1.194 -5.313 1.00 73.94 102 ASP A C 1
ATOM 819 O O . ASP A 1 102 ? 4.841 -1.832 -4.781 1.00 73.94 102 ASP A O 1
ATOM 823 N N . ASP A 1 103 ? 6.685 -0.569 -4.602 1.00 73.62 103 ASP A N 1
ATOM 824 C CA . ASP A 1 103 ? 6.635 -0.484 -3.151 1.00 73.62 103 ASP A CA 1
ATOM 825 C C . ASP A 1 103 ? 5.718 0.669 -2.723 1.00 73.62 103 ASP A C 1
ATOM 827 O O . ASP A 1 103 ? 6.011 1.843 -2.964 1.00 73.62 103 ASP A O 1
ATOM 831 N N . LYS A 1 104 ? 4.665 0.366 -1.960 1.00 77.44 104 LYS A N 1
ATOM 832 C CA . LYS A 1 104 ? 3.894 1.393 -1.251 1.00 77.44 104 LYS A CA 1
ATOM 833 C C . LYS A 1 104 ? 4.436 1.598 0.163 1.00 77.44 104 LYS A C 1
ATOM 835 O O . LYS A 1 104 ? 4.566 0.650 0.937 1.00 77.44 104 LYS A O 1
ATOM 840 N N . LEU A 1 105 ? 4.724 2.857 0.498 1.00 79.31 105 LEU A N 1
ATOM 841 C CA . LEU A 1 105 ? 5.229 3.277 1.805 1.00 79.31 105 LEU A CA 1
ATOM 842 C C . LEU A 1 105 ? 4.182 4.086 2.568 1.00 79.31 105 LEU A C 1
ATOM 844 O O . LEU A 1 105 ? 3.823 5.184 2.136 1.00 79.31 105 LEU A O 1
ATOM 848 N N . GLU A 1 106 ? 3.771 3.578 3.730 1.00 82.12 106 GLU A N 1
ATOM 849 C CA . GLU A 1 106 ? 2.797 4.241 4.603 1.00 82.12 106 GLU A CA 1
ATOM 850 C C . GLU A 1 106 ? 3.470 4.767 5.874 1.00 82.12 106 GLU A C 1
ATOM 852 O O . GLU A 1 106 ? 4.139 4.014 6.584 1.00 82.12 106 GLU A O 1
ATOM 857 N N . GLY A 1 107 ? 3.346 6.070 6.134 1.00 80.25 107 GLY A N 1
ATOM 858 C CA . GLY A 1 107 ? 4.071 6.755 7.205 1.00 80.25 107 GLY A CA 1
ATOM 859 C C . GLY A 1 107 ? 3.498 6.458 8.591 1.00 80.25 107 GLY A C 1
ATOM 860 O O . GLY A 1 107 ? 2.326 6.704 8.856 1.00 80.25 107 GLY A O 1
ATOM 861 N N . PHE A 1 108 ? 4.339 5.996 9.519 1.00 83.06 108 PHE A N 1
ATOM 862 C CA . PHE A 1 108 ? 3.927 5.644 10.874 1.00 83.06 108 PHE A CA 1
ATOM 863 C C . PHE A 1 108 ? 4.982 5.984 11.932 1.00 83.06 108 PHE A C 1
ATOM 865 O O . PHE A 1 108 ? 6.082 5.433 11.982 1.00 83.06 108 PHE A O 1
ATOM 872 N N . LYS A 1 109 ? 4.629 6.891 12.848 1.00 80.44 109 LYS A N 1
ATOM 873 C CA . LYS A 1 109 ? 5.560 7.395 13.874 1.00 80.44 109 LYS A CA 1
ATOM 874 C C . LYS A 1 109 ? 5.564 6.589 15.177 1.00 80.44 109 LYS A C 1
ATOM 876 O O . LYS A 1 109 ? 6.527 6.686 15.937 1.00 80.44 109 LYS A O 1
ATOM 881 N N . ARG A 1 110 ? 4.526 5.795 15.462 1.00 84.44 110 ARG A N 1
ATOM 882 C CA . ARG A 1 110 ? 4.447 5.015 16.712 1.00 84.44 110 ARG A CA 1
ATOM 883 C C . ARG A 1 110 ? 5.339 3.767 16.646 1.00 84.44 110 ARG A C 1
ATOM 885 O O . ARG A 1 110 ? 5.931 3.458 15.609 1.00 84.44 110 ARG A O 1
ATOM 892 N N . ARG A 1 111 ? 5.485 3.083 17.785 1.00 82.31 111 ARG A N 1
ATOM 893 C CA . ARG A 1 111 ? 6.298 1.865 17.907 1.00 82.31 111 ARG A CA 1
ATOM 894 C C . ARG A 1 111 ? 5.664 0.738 17.095 1.00 82.31 111 ARG A C 1
ATOM 896 O O . ARG A 1 111 ? 4.486 0.449 17.262 1.00 82.31 111 ARG A O 1
ATOM 903 N N . CYS A 1 112 ? 6.455 0.122 16.226 1.00 83.38 112 CYS A N 1
ATOM 904 C CA . CYS A 1 112 ? 6.059 -1.039 15.446 1.00 83.38 112 CYS A CA 1
ATOM 905 C C . CYS A 1 112 ? 7.304 -1.876 15.121 1.00 83.38 112 CYS A C 1
ATOM 907 O O . CYS A 1 112 ? 8.338 -1.314 14.759 1.00 83.38 112 CYS A O 1
ATOM 909 N N . SER A 1 113 ? 7.212 -3.200 15.271 1.00 82.44 113 SER A N 1
ATOM 910 C CA . SER A 1 113 ? 8.352 -4.133 15.216 1.00 82.44 113 SER A CA 1
ATOM 911 C C . SER A 1 113 ? 8.975 -4.295 13.826 1.00 82.44 113 SER A C 1
ATOM 913 O O . SER A 1 113 ? 10.114 -4.735 13.711 1.00 82.44 113 SER A O 1
ATOM 915 N N . PHE A 1 114 ? 8.250 -3.940 12.766 1.00 83.19 114 PHE A N 1
ATOM 916 C CA . PHE A 1 114 ? 8.699 -4.039 11.371 1.00 83.19 114 PHE A CA 1
ATOM 917 C C . PHE A 1 114 ? 8.850 -2.668 10.695 1.00 83.19 114 PHE A C 1
ATOM 919 O O . PHE A 1 114 ? 8.917 -2.575 9.470 1.00 83.19 114 PHE A O 1
ATOM 926 N N . ARG A 1 115 ? 8.909 -1.586 11.482 1.00 81.50 115 ARG A N 1
ATOM 927 C CA . ARG A 1 115 ? 9.158 -0.233 10.973 1.00 81.50 115 ARG A CA 1
ATOM 928 C C . ARG A 1 115 ? 10.593 -0.117 10.459 1.00 81.50 115 ARG A C 1
ATOM 930 O O . ARG A 1 115 ? 11.529 -0.446 11.182 1.00 81.50 115 ARG A O 1
ATOM 937 N N . GLN A 1 116 ? 10.762 0.410 9.250 1.00 80.06 116 GLN A N 1
ATOM 938 C CA . GLN A 1 116 ? 12.074 0.682 8.664 1.00 80.06 116 GLN A CA 1
ATOM 939 C C . GLN A 1 116 ? 12.290 2.190 8.540 1.00 80.06 116 GLN A C 1
ATOM 941 O O . GLN A 1 116 ? 11.359 2.940 8.247 1.00 80.06 116 GLN A O 1
ATOM 946 N N . TYR A 1 117 ? 13.524 2.631 8.783 1.00 76.44 117 TYR A N 1
ATOM 947 C CA . TYR A 1 117 ? 13.928 4.002 8.504 1.00 76.44 117 TYR A CA 1
ATOM 948 C C . TYR A 1 117 ? 14.501 4.082 7.091 1.00 76.44 117 TYR A C 1
ATOM 950 O O . TYR A 1 117 ? 15.435 3.351 6.761 1.00 76.44 117 TYR A O 1
ATOM 958 N N . LEU A 1 118 ? 13.953 4.966 6.258 1.00 69.19 118 LEU A N 1
ATOM 959 C CA . LEU A 1 118 ? 14.481 5.218 4.920 1.00 69.19 118 LEU A CA 1
ATOM 960 C C . LEU A 1 118 ? 14.931 6.676 4.802 1.00 69.19 118 LEU A C 1
ATOM 962 O O . LEU A 1 118 ? 14.122 7.601 4.796 1.00 69.19 118 LEU A O 1
ATOM 966 N N . GLN A 1 119 ? 16.241 6.878 4.656 1.00 64.94 119 GLN A N 1
ATOM 967 C CA . GLN A 1 119 ? 16.851 8.209 4.579 1.00 64.94 119 GLN A CA 1
ATOM 968 C C . GLN A 1 119 ? 16.504 8.958 3.279 1.00 64.94 119 GLN A C 1
ATOM 970 O O . GLN A 1 119 ? 16.457 10.184 3.266 1.00 64.94 119 GLN A O 1
ATOM 975 N N . SER A 1 120 ? 16.246 8.223 2.192 1.00 62.22 120 SER A N 1
ATOM 976 C CA . SER A 1 120 ? 16.074 8.757 0.833 1.00 62.22 120 SER A CA 1
ATOM 977 C C . SER A 1 120 ? 14.625 9.073 0.440 1.00 62.22 120 SER A C 1
ATOM 979 O O . SER A 1 120 ? 14.365 9.321 -0.734 1.00 62.22 120 SER A O 1
ATOM 981 N N . VAL A 1 121 ? 13.675 9.031 1.378 1.00 63.78 121 VAL A N 1
ATOM 982 C CA . VAL A 1 121 ? 12.273 9.422 1.139 1.00 63.78 121 VAL A CA 1
ATOM 983 C C . VAL A 1 121 ? 11.944 10.744 1.824 1.00 63.78 121 VAL A C 1
ATOM 985 O O . VAL A 1 121 ? 12.604 11.161 2.778 1.00 63.78 121 VAL A O 1
ATOM 988 N N . ILE A 1 122 ? 10.891 11.395 1.319 1.00 60.69 122 ILE A N 1
ATOM 989 C CA . ILE A 1 122 ? 10.306 12.631 1.860 1.00 60.69 122 ILE A CA 1
ATOM 990 C C . ILE A 1 122 ? 10.163 12.512 3.395 1.00 60.69 122 ILE A C 1
ATOM 992 O O . ILE A 1 122 ? 9.770 11.442 3.868 1.00 60.69 122 ILE A O 1
ATOM 996 N N . PRO A 1 123 ? 10.437 13.573 4.189 1.00 57.44 123 PRO A N 1
ATOM 997 C CA . PRO A 1 123 ? 10.448 13.518 5.656 1.00 57.44 123 PRO A CA 1
ATOM 998 C C . PRO A 1 123 ? 9.241 12.823 6.304 1.00 57.44 123 PRO A C 1
ATOM 1000 O O . PRO A 1 123 ? 9.409 12.085 7.273 1.00 57.44 123 PRO A O 1
ATOM 1003 N N . SER A 1 124 ? 8.036 13.001 5.751 1.00 57.78 124 SER A N 1
ATOM 1004 C CA . SER A 1 124 ? 6.797 12.369 6.230 1.00 57.78 124 SER A CA 1
ATOM 1005 C C . SER A 1 124 ? 6.769 10.843 6.058 1.00 57.78 124 SER A C 1
ATOM 1007 O O . SER A 1 124 ? 6.102 10.156 6.830 1.00 57.78 124 SER A O 1
ATOM 1009 N N . LYS A 1 125 ? 7.533 10.304 5.100 1.00 55.91 125 LYS A N 1
ATOM 1010 C CA . LYS A 1 125 ? 7.660 8.872 4.790 1.00 55.91 125 LYS A CA 1
ATOM 1011 C C . LYS A 1 125 ? 8.950 8.238 5.332 1.00 55.91 125 LYS A C 1
ATOM 1013 O O . LYS A 1 125 ? 9.159 7.048 5.120 1.00 55.91 125 LYS A O 1
ATOM 1018 N N . ARG A 1 126 ? 9.803 8.973 6.061 1.00 52.53 126 ARG A N 1
ATOM 1019 C CA . ARG A 1 126 ? 11.051 8.420 6.644 1.00 52.53 126 ARG A CA 1
ATOM 1020 C C . ARG A 1 126 ? 10.816 7.252 7.598 1.00 52.53 126 ARG A C 1
ATOM 1022 O O . ARG A 1 126 ? 11.651 6.362 7.676 1.00 52.53 126 ARG A O 1
ATOM 1029 N N . ASN A 1 127 ? 9.674 7.256 8.284 1.00 52.62 127 ASN A N 1
ATOM 1030 C CA . ASN A 1 127 ? 9.258 6.215 9.222 1.00 52.62 127 ASN A CA 1
ATOM 1031 C C . ASN A 1 127 ? 8.117 5.396 8.614 1.00 52.62 127 ASN A C 1
ATOM 1033 O O . ASN A 1 127 ? 7.019 5.398 9.160 1.00 52.62 127 ASN A O 1
ATOM 1037 N N . SER A 1 128 ? 8.321 4.792 7.445 1.00 56.72 128 SER A N 1
ATOM 1038 C CA . SER A 1 128 ? 7.248 4.104 6.723 1.00 56.72 128 SER A CA 1
ATOM 1039 C C . SER A 1 128 ? 7.338 2.584 6.797 1.00 56.72 128 SER A C 1
ATOM 1041 O O . SER A 1 128 ? 8.401 1.997 7.013 1.00 56.72 128 SER A O 1
ATOM 1043 N N . PHE A 1 129 ? 6.186 1.937 6.642 1.00 52.66 129 PHE A N 1
ATOM 1044 C CA . PHE A 1 129 ? 6.115 0.501 6.417 1.00 52.66 129 PHE A CA 1
ATOM 1045 C C . PHE A 1 129 ? 6.532 0.189 4.990 1.00 52.66 129 PHE A C 1
ATOM 1047 O O . PHE A 1 129 ? 6.013 0.798 4.060 1.00 52.66 129 PHE A O 1
ATOM 1054 N N . ARG A 1 130 ? 7.422 -0.789 4.824 1.00 46.88 130 ARG A N 1
ATOM 1055 C CA . ARG A 1 130 ? 7.751 -1.356 3.519 1.00 46.88 130 ARG A CA 1
ATOM 1056 C C . ARG A 1 130 ? 7.232 -2.785 3.475 1.00 46.88 130 ARG A C 1
ATOM 1058 O O . ARG A 1 130 ? 7.692 -3.624 4.248 1.00 46.88 130 ARG A O 1
ATOM 106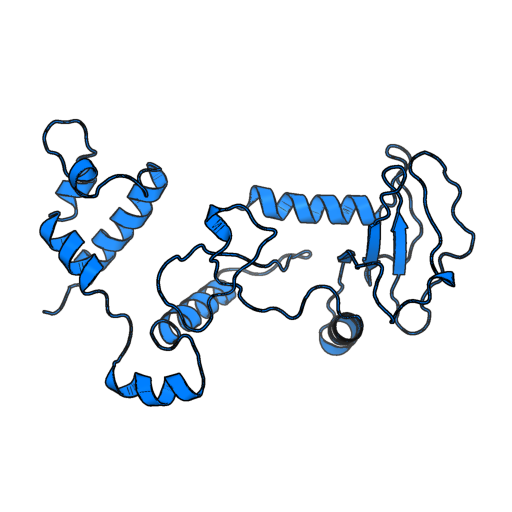5 N N . GLN A 1 131 ? 6.280 -3.061 2.588 1.00 49.97 131 GLN A N 1
ATOM 1066 C CA . GLN A 1 131 ? 6.013 -4.443 2.198 1.00 49.97 131 GLN A CA 1
ATOM 1067 C C . GLN A 1 131 ? 7.200 -4.897 1.346 1.00 49.97 131 GLN A C 1
ATOM 1069 O O . GLN A 1 131 ? 7.548 -4.262 0.355 1.00 49.97 131 GLN A O 1
ATOM 1074 N N . TYR A 1 132 ? 7.916 -5.915 1.819 1.00 38.09 132 TYR A N 1
ATOM 1075 C CA . TYR A 1 132 ? 9.140 -6.373 1.176 1.00 38.09 132 TYR A CA 1
ATOM 1076 C C . TYR A 1 132 ? 8.784 -7.273 -0.005 1.00 38.09 132 TYR A C 1
ATOM 1078 O O . TYR A 1 132 ? 8.493 -8.450 0.183 1.00 38.09 132 TYR A O 1
ATOM 1086 N N . ILE A 1 133 ? 8.845 -6.727 -1.216 1.00 41.56 133 ILE A N 1
ATOM 1087 C CA . ILE A 1 133 ? 9.026 -7.531 -2.423 1.00 41.56 133 ILE A CA 1
ATOM 1088 C C . ILE A 1 133 ? 10.538 -7.540 -2.700 1.00 41.56 133 ILE A C 1
ATOM 1090 O O . ILE A 1 133 ? 11.151 -6.459 -2.738 1.00 41.56 133 ILE A O 1
ATOM 1094 N N . PRO A 1 134 ? 11.184 -8.721 -2.825 1.00 40.28 134 PRO A N 1
ATOM 1095 C CA . PRO A 1 134 ? 12.585 -8.813 -3.213 1.00 40.28 134 PRO A CA 1
ATOM 1096 C C . PRO A 1 134 ? 12.770 -7.972 -4.469 1.00 40.28 134 PRO A C 1
ATOM 1098 O O . PRO A 1 134 ? 12.061 -8.149 -5.454 1.00 40.28 134 PRO A O 1
ATOM 1101 N N . SER A 1 135 ? 13.639 -6.967 -4.364 1.00 47.78 135 SER A N 1
ATOM 1102 C CA . SER A 1 135 ? 13.674 -5.832 -5.282 1.00 47.78 135 SER A CA 1
ATOM 1103 C C . SER A 1 135 ? 13.608 -6.266 -6.745 1.00 47.78 135 SER A C 1
ATOM 1105 O O . SER A 1 135 ? 14.271 -7.248 -7.075 1.00 47.78 135 SER A O 1
ATOM 1107 N N . LYS A 1 136 ? 12.900 -5.478 -7.575 1.00 51.22 136 LYS A N 1
ATOM 1108 C CA . LYS A 1 136 ? 12.759 -5.463 -9.058 1.00 51.22 136 LYS A CA 1
ATOM 1109 C C . LYS A 1 136 ? 14.066 -5.591 -9.885 1.00 51.22 136 LYS A C 1
ATOM 1111 O O . LYS A 1 136 ? 14.254 -4.936 -10.901 1.00 51.22 136 LYS A O 1
ATOM 1116 N N . ARG A 1 137 ? 15.071 -6.262 -9.344 1.00 56.97 137 ARG A N 1
ATOM 1117 C CA . ARG A 1 137 ? 16.504 -6.071 -9.554 1.00 56.97 137 ARG A CA 1
ATOM 1118 C C . ARG A 1 137 ? 17.253 -7.336 -9.118 1.00 56.97 137 ARG A C 1
ATOM 1120 O O . ARG A 1 137 ? 18.307 -7.211 -8.506 1.00 56.97 137 ARG A O 1
ATOM 1127 N N . ASN A 1 138 ? 16.735 -8.537 -9.376 1.00 64.06 138 ASN A N 1
ATOM 1128 C CA . ASN A 1 138 ? 17.459 -9.799 -9.181 1.00 64.06 138 ASN A CA 1
ATOM 1129 C C . ASN A 1 138 ? 17.381 -10.610 -10.482 1.00 64.06 138 ASN A C 1
ATOM 1131 O O . ASN A 1 138 ? 16.278 -10.907 -10.920 1.00 64.06 138 ASN A O 1
ATOM 1135 N N . ILE A 1 139 ? 18.505 -10.901 -11.143 1.00 65.19 139 ILE A N 1
ATOM 1136 C CA . ILE A 1 139 ? 18.475 -11.570 -12.459 1.00 65.19 139 ILE A CA 1
ATOM 1137 C C . ILE A 1 139 ? 17.923 -12.999 -12.359 1.00 65.19 139 ILE A C 1
ATOM 1139 O O . ILE A 1 139 ? 17.072 -13.341 -13.177 1.00 65.19 139 ILE A O 1
ATOM 1143 N N . PRO A 1 140 ? 18.277 -13.800 -11.333 1.00 70.75 140 PRO A N 1
ATOM 1144 C CA . PRO A 1 140 ? 17.632 -15.090 -11.102 1.00 70.75 140 PRO A CA 1
ATOM 1145 C C . PRO A 1 140 ? 16.104 -15.007 -11.007 1.00 70.75 140 PRO A C 1
ATOM 1147 O O . PRO A 1 140 ? 15.420 -15.906 -11.479 1.00 70.75 140 PRO A O 1
ATOM 1150 N N . LEU A 1 141 ? 15.567 -13.912 -10.449 1.00 74.00 141 LEU A N 1
ATOM 1151 C CA . LEU A 1 141 ? 14.121 -13.689 -10.378 1.00 74.00 141 LEU A CA 1
ATOM 1152 C C . LEU A 1 141 ? 13.514 -13.437 -11.765 1.00 74.00 141 LEU A C 1
ATOM 1154 O O . LEU A 1 141 ? 12.405 -13.875 -12.029 1.00 74.00 141 LEU A O 1
ATOM 1158 N N . LEU A 1 142 ? 14.224 -12.744 -12.658 1.00 71.50 142 LEU A N 1
ATOM 1159 C CA . LEU A 1 142 ? 13.748 -12.521 -14.028 1.00 71.50 142 LEU A CA 1
ATOM 1160 C C . LEU A 1 142 ? 13.640 -13.844 -14.787 1.00 71.50 142 LEU A C 1
ATOM 1162 O O . LEU A 1 142 ? 12.646 -14.080 -15.464 1.00 71.50 142 LEU A O 1
ATOM 1166 N N . ASN A 1 143 ? 14.633 -14.719 -14.618 1.00 69.44 143 ASN A N 1
ATOM 1167 C CA . ASN A 1 143 ? 14.629 -16.023 -15.264 1.00 69.44 143 ASN A CA 1
ATOM 1168 C C . ASN A 1 143 ? 13.512 -16.926 -14.723 1.00 69.44 143 ASN A C 1
ATOM 1170 O O . ASN A 1 143 ? 12.810 -17.563 -15.498 1.00 69.44 143 ASN A O 1
ATOM 1174 N N . THR A 1 144 ? 13.291 -16.952 -13.404 1.00 77.56 144 THR A N 1
ATOM 1175 C CA . THR A 1 144 ? 12.178 -17.730 -12.837 1.00 77.56 144 THR A CA 1
ATOM 1176 C C . THR A 1 144 ? 10.817 -17.183 -13.253 1.00 77.56 144 THR A C 1
ATOM 1178 O O . THR A 1 144 ? 9.921 -17.975 -13.522 1.00 77.56 144 THR A O 1
ATOM 1181 N N . LEU A 1 145 ? 10.649 -15.861 -13.356 1.00 80.06 145 LEU A N 1
ATOM 1182 C CA . LEU A 1 145 ? 9.409 -15.260 -13.860 1.00 80.06 145 LEU A CA 1
ATOM 1183 C C . LEU A 1 145 ? 9.129 -15.657 -15.314 1.00 80.06 145 LEU A C 1
ATOM 1185 O O . LEU A 1 145 ? 7.999 -16.028 -15.628 1.00 80.06 145 LEU A O 1
ATOM 1189 N N . LEU A 1 146 ? 10.152 -15.653 -16.170 1.00 75.25 146 LEU A N 1
ATOM 1190 C CA . LEU A 1 146 ? 9.999 -16.016 -17.575 1.00 75.25 146 LEU A CA 1
ATOM 1191 C C . LEU A 1 146 ? 9.751 -17.522 -17.753 1.00 75.25 146 LEU A C 1
ATOM 1193 O O . LEU A 1 146 ? 8.773 -17.911 -18.386 1.00 75.25 146 LEU A O 1
ATOM 1197 N N . CYS A 1 147 ? 10.601 -18.371 -17.167 1.00 75.56 147 CYS A N 1
ATOM 1198 C CA . CYS A 1 147 ? 10.549 -19.820 -17.374 1.00 75.56 147 CYS A CA 1
ATOM 1199 C C . CYS A 1 147 ? 9.406 -20.504 -16.617 1.00 75.56 147 CYS A C 1
ATOM 1201 O O . CYS A 1 147 ? 8.788 -21.416 -17.159 1.00 75.56 147 CYS A O 1
ATOM 1203 N N . ASN A 1 148 ? 9.118 -20.084 -15.379 1.00 82.19 148 ASN A N 1
ATOM 1204 C CA . ASN A 1 148 ? 8.160 -20.797 -14.526 1.00 82.19 148 ASN A CA 1
ATOM 1205 C C . ASN A 1 148 ? 6.767 -20.161 -14.540 1.00 82.19 148 ASN A C 1
ATOM 1207 O O . ASN A 1 148 ? 5.791 -20.853 -14.268 1.00 82.19 148 ASN A O 1
ATOM 1211 N N . PHE A 1 149 ? 6.670 -18.855 -14.814 1.00 81.56 149 PHE A N 1
ATOM 1212 C CA . PHE A 1 149 ? 5.410 -18.108 -14.723 1.00 81.56 149 PHE A CA 1
ATOM 1213 C C . PHE A 1 149 ? 4.976 -17.460 -16.043 1.00 81.56 149 PHE A C 1
ATOM 1215 O O . PHE A 1 149 ? 3.915 -16.847 -16.070 1.00 81.56 149 PHE A O 1
ATOM 1222 N N . GLN A 1 150 ? 5.762 -17.591 -17.122 1.00 81.12 150 GLN A N 1
ATOM 1223 C CA . GLN A 1 150 ? 5.489 -16.967 -18.427 1.00 81.12 150 GLN A CA 1
ATOM 1224 C C . GLN A 1 150 ? 5.287 -15.442 -18.341 1.00 81.12 150 GLN A C 1
ATOM 1226 O O . GLN A 1 150 ? 4.568 -14.844 -19.139 1.00 81.12 150 GLN A O 1
ATOM 1231 N N . LEU A 1 151 ? 5.933 -14.796 -17.364 1.00 81.62 151 LEU A N 1
ATOM 1232 C CA . LEU A 1 151 ? 5.853 -13.356 -17.149 1.00 81.62 151 LEU A CA 1
ATOM 1233 C C . LEU A 1 151 ? 7.087 -12.665 -17.719 1.00 81.62 151 LEU A C 1
ATOM 1235 O O . LEU A 1 151 ? 8.222 -12.980 -17.358 1.00 81.62 151 LEU A O 1
ATOM 1239 N N . THR A 1 152 ? 6.859 -11.663 -18.565 1.00 80.88 152 THR A N 1
ATOM 1240 C CA . THR A 1 152 ? 7.923 -10.790 -19.062 1.00 80.88 152 THR A CA 1
ATOM 1241 C C . THR A 1 152 ? 8.129 -9.590 -18.149 1.00 80.88 152 THR A C 1
ATOM 1243 O O . THR A 1 152 ? 7.169 -9.042 -17.609 1.00 80.88 152 THR A O 1
ATOM 1246 N N . VAL A 1 153 ? 9.372 -9.129 -18.013 1.00 78.00 153 VAL A N 1
ATOM 1247 C CA . VAL A 1 153 ? 9.708 -7.992 -17.148 1.00 78.00 153 VAL A CA 1
ATOM 1248 C C . VAL A 1 153 ? 10.420 -6.901 -17.935 1.00 78.00 153 VAL A C 1
ATOM 1250 O O . VAL A 1 153 ? 11.279 -7.170 -18.773 1.00 78.00 153 VAL A O 1
ATOM 1253 N N . LEU A 1 154 ? 10.092 -5.653 -17.605 1.00 79.19 154 LEU A N 1
ATOM 1254 C CA . LEU A 1 154 ? 10.773 -4.447 -18.056 1.00 79.19 154 LEU A CA 1
ATOM 1255 C C . LEU A 1 154 ? 11.149 -3.606 -16.833 1.00 79.19 154 LEU A C 1
ATOM 1257 O O . LEU A 1 154 ? 10.298 -3.278 -16.007 1.00 79.19 154 LEU A O 1
ATOM 1261 N N . GLY A 1 155 ? 12.424 -3.243 -16.687 1.00 77.25 155 GLY A N 1
ATOM 1262 C CA . GLY A 1 155 ? 12.851 -2.517 -15.494 1.00 77.25 155 GLY A CA 1
ATOM 1263 C C . GLY A 1 155 ? 14.236 -1.896 -15.573 1.00 77.25 155 GLY A C 1
ATOM 1264 O O . GLY A 1 155 ? 15.016 -2.138 -16.487 1.00 77.25 155 GLY A O 1
ATOM 1265 N N . THR A 1 156 ? 14.549 -1.071 -14.572 1.00 77.81 156 THR A N 1
ATOM 1266 C CA . THR A 1 156 ? 15.875 -0.448 -14.434 1.00 77.81 156 THR A CA 1
ATOM 1267 C C . THR A 1 156 ? 16.781 -1.266 -13.522 1.00 77.81 156 THR A C 1
ATOM 1269 O O . THR A 1 156 ? 16.348 -1.806 -12.501 1.00 77.81 156 THR A O 1
ATOM 1272 N N . ILE A 1 157 ? 18.070 -1.300 -13.853 1.00 74.25 157 ILE A N 1
ATOM 1273 C CA . ILE A 1 157 ? 19.103 -2.002 -13.091 1.00 74.25 157 ILE A CA 1
ATOM 1274 C C . ILE A 1 157 ? 20.148 -1.017 -12.554 1.00 74.25 157 ILE A C 1
ATOM 1276 O O . ILE A 1 157 ? 20.470 0.005 -13.161 1.00 74.25 157 ILE A O 1
ATOM 1280 N N . ARG A 1 158 ? 20.695 -1.321 -11.369 1.00 70.88 158 ARG A N 1
ATOM 1281 C CA . ARG A 1 158 ? 21.826 -0.578 -10.795 1.00 70.88 158 ARG A CA 1
ATOM 1282 C C . ARG A 1 158 ? 23.138 -1.033 -11.436 1.00 70.88 158 ARG A C 1
ATOM 1284 O O . ARG A 1 158 ? 23.379 -2.227 -11.539 1.00 70.88 158 ARG A O 1
ATOM 1291 N N . LYS A 1 159 ? 24.019 -0.078 -11.748 1.00 68.50 159 LYS A N 1
ATOM 1292 C CA . LYS A 1 159 ? 25.341 -0.326 -12.356 1.00 68.50 159 LYS A CA 1
ATOM 1293 C C . LYS A 1 159 ? 26.257 -1.234 -11.536 1.00 68.50 159 LYS A C 1
ATOM 1295 O O . LYS A 1 159 ? 27.052 -1.961 -12.104 1.00 68.50 159 LYS A O 1
ATOM 1300 N N . ASN A 1 160 ? 26.143 -1.194 -10.210 1.00 64.81 160 ASN A N 1
ATOM 1301 C CA . ASN A 1 160 ? 27.066 -1.877 -9.298 1.00 64.81 160 ASN A CA 1
ATOM 1302 C C . ASN A 1 160 ? 26.712 -3.362 -9.091 1.00 64.81 160 ASN A C 1
ATOM 1304 O O . ASN A 1 160 ? 26.969 -3.908 -8.022 1.00 64.81 160 ASN A O 1
ATOM 1308 N N . LYS A 1 161 ? 26.049 -4.003 -10.057 1.00 63.34 161 LYS A N 1
ATOM 1309 C CA . LYS A 1 161 ? 25.705 -5.422 -9.967 1.00 63.34 161 LYS A CA 1
ATOM 1310 C C . LYS A 1 161 ? 26.812 -6.273 -10.579 1.00 63.34 161 LYS A C 1
ATOM 1312 O O . LYS A 1 161 ? 27.067 -6.161 -11.772 1.00 63.34 161 LYS A O 1
ATOM 1317 N N . ALA A 1 162 ? 27.400 -7.148 -9.760 1.00 54.78 162 ALA A N 1
ATOM 1318 C CA . ALA A 1 162 ? 28.470 -8.073 -10.149 1.00 54.78 162 ALA A CA 1
ATOM 1319 C C . ALA A 1 162 ? 28.074 -9.031 -11.290 1.00 54.78 162 ALA A C 1
ATOM 1321 O O . ALA A 1 162 ? 28.937 -9.527 -12.000 1.00 54.78 162 ALA A O 1
ATOM 1322 N N . GLU A 1 163 ? 26.772 -9.249 -11.490 1.00 60.88 163 GLU A N 1
ATOM 1323 C CA . GLU A 1 163 ? 26.217 -10.146 -12.509 1.00 60.88 163 GLU A CA 1
ATOM 1324 C C . GLU A 1 163 ? 26.389 -9.637 -13.958 1.00 60.88 163 GLU A C 1
ATOM 1326 O O . GLU A 1 163 ? 26.100 -10.375 -14.895 1.00 60.88 163 GLU A O 1
ATOM 1331 N N . PHE A 1 164 ? 26.864 -8.401 -14.170 1.00 56.84 164 PHE A N 1
ATOM 1332 C CA . PHE A 1 164 ? 27.124 -7.857 -15.507 1.00 56.84 164 PHE A CA 1
ATOM 1333 C C . PHE A 1 164 ? 28.585 -7.418 -15.647 1.00 56.84 164 PHE A C 1
ATOM 1335 O O . PHE A 1 164 ? 28.991 -6.437 -15.015 1.00 56.84 164 PHE A O 1
ATOM 1342 N N . PRO A 1 165 ? 29.395 -8.058 -16.508 1.00 46.69 165 PRO A N 1
ATOM 1343 C CA . PRO A 1 165 ? 30.696 -7.510 -16.843 1.00 46.69 165 PRO A CA 1
ATOM 1344 C C . PRO A 1 165 ? 30.502 -6.190 -17.601 1.00 46.69 165 PRO A C 1
ATOM 1346 O O . PRO A 1 165 ? 29.847 -6.132 -18.641 1.00 46.69 165 PRO A O 1
ATOM 1349 N N . LEU A 1 166 ? 31.128 -5.121 -17.094 1.00 42.06 166 LEU A N 1
ATOM 1350 C CA . LEU A 1 166 ? 31.105 -3.752 -17.639 1.00 42.06 166 LEU A CA 1
ATOM 1351 C C . LEU A 1 166 ? 31.474 -3.660 -19.139 1.00 42.06 166 LEU A C 1
ATOM 1353 O O . LEU A 1 166 ? 31.219 -2.636 -19.767 1.00 42.06 166 LEU A O 1
ATOM 1357 N N . LYS A 1 167 ? 32.052 -4.726 -19.712 1.00 40.91 167 LYS A N 1
ATOM 1358 C CA . LYS A 1 167 ? 32.431 -4.860 -21.127 1.00 40.91 167 LYS A CA 1
ATOM 1359 C C . LYS A 1 167 ? 31.264 -5.199 -22.078 1.00 40.91 167 LYS A C 1
ATOM 1361 O O . LYS A 1 167 ? 31.454 -5.063 -23.280 1.00 40.91 167 LYS A O 1
ATOM 1366 N N . LEU A 1 168 ? 30.082 -5.592 -21.580 1.00 41.59 168 LEU A N 1
ATOM 1367 C CA . LEU A 1 168 ? 28.882 -5.899 -22.394 1.00 41.59 168 LEU A CA 1
ATOM 1368 C C . LEU A 1 168 ? 27.959 -4.679 -22.626 1.00 41.59 168 LEU A C 1
ATOM 1370 O O . LEU A 1 168 ? 26.848 -4.795 -23.133 1.00 41.59 168 LEU A O 1
ATOM 1374 N N . LEU A 1 169 ? 28.362 -3.480 -22.200 1.00 49.34 169 LEU A N 1
ATOM 1375 C CA . LEU A 1 169 ? 27.477 -2.313 -22.194 1.00 49.34 169 LEU A CA 1
ATOM 1376 C C . LEU A 1 169 ? 27.713 -1.428 -23.420 1.00 49.34 169 LEU A C 1
ATOM 1378 O O . LEU A 1 169 ? 28.473 -0.456 -23.370 1.00 49.34 169 LEU A O 1
ATOM 1382 N N . GLY A 1 170 ? 26.999 -1.712 -24.509 1.00 49.94 170 GLY A N 1
ATOM 1383 C CA . GLY A 1 170 ? 26.812 -0.735 -25.578 1.00 49.94 170 GLY A CA 1
ATOM 1384 C C . GLY A 1 170 ? 26.175 0.545 -25.011 1.00 49.94 170 GLY A C 1
ATOM 1385 O O . GLY A 1 170 ? 25.073 0.509 -24.482 1.00 49.94 170 GLY A O 1
ATOM 1386 N N . THR A 1 171 ? 26.887 1.676 -25.024 1.00 49.94 171 THR A N 1
ATOM 1387 C CA . THR A 1 171 ? 26.444 2.951 -24.441 1.00 49.94 171 THR A CA 1
ATOM 1388 C C . THR A 1 171 ? 25.773 3.844 -25.485 1.00 49.94 171 THR A C 1
ATOM 1390 O O . THR A 1 171 ? 26.462 4.453 -26.296 1.00 49.94 171 THR A O 1
ATOM 1393 N N . ILE A 1 172 ? 24.452 4.014 -25.402 1.00 53.25 172 ILE A N 1
ATOM 1394 C CA . ILE A 1 172 ? 23.692 4.955 -26.238 1.00 53.25 172 ILE A CA 1
ATOM 1395 C C . ILE A 1 172 ? 23.736 6.341 -25.586 1.00 53.25 172 ILE A C 1
ATOM 1397 O O . ILE A 1 172 ? 23.303 6.514 -24.443 1.00 53.25 172 ILE A O 1
ATOM 1401 N N . ARG A 1 173 ? 24.258 7.357 -26.282 1.00 53.03 173 ARG A N 1
ATOM 1402 C CA . ARG A 1 173 ? 24.302 8.745 -25.782 1.00 53.03 173 ARG A CA 1
ATOM 1403 C C . ARG A 1 173 ? 23.152 9.564 -26.360 1.00 53.03 173 ARG A C 1
ATOM 1405 O O . ARG A 1 173 ? 22.947 9.572 -27.567 1.00 53.03 173 ARG A O 1
ATOM 1412 N N . LYS A 1 174 ? 22.445 10.334 -25.522 1.00 46.00 174 LYS A N 1
ATOM 1413 C CA . LYS A 1 174 ? 21.463 11.316 -26.009 1.00 46.00 174 LYS A CA 1
ATOM 1414 C C . LYS A 1 174 ? 22.150 12.257 -27.013 1.00 46.00 174 LYS A C 1
ATOM 1416 O O . LYS A 1 174 ? 23.160 12.870 -26.668 1.00 46.00 174 LYS A O 1
ATOM 1421 N N . ASN A 1 175 ? 21.603 12.345 -28.226 1.00 43.09 175 ASN A N 1
ATOM 1422 C CA . ASN A 1 175 ? 22.086 13.139 -29.370 1.00 43.09 175 ASN A CA 1
ATOM 1423 C C . ASN A 1 175 ? 23.279 12.572 -30.169 1.00 43.09 175 ASN A C 1
ATOM 1425 O O . ASN A 1 175 ? 23.740 13.242 -31.088 1.00 43.09 175 ASN A O 1
ATOM 1429 N N . LYS A 1 176 ? 23.751 11.353 -29.885 1.00 46.94 176 LYS A N 1
ATOM 1430 C CA . LYS A 1 176 ? 24.652 10.599 -30.771 1.00 46.94 176 LYS A CA 1
ATOM 1431 C C . LYS A 1 176 ? 24.001 9.252 -31.065 1.00 46.94 176 LYS A C 1
ATOM 1433 O O . LYS A 1 176 ? 23.934 8.411 -30.173 1.00 46.94 176 LYS A O 1
ATOM 1438 N N . ALA A 1 177 ? 23.541 9.053 -32.298 1.00 42.34 177 ALA A N 1
ATOM 1439 C CA . ALA A 1 177 ? 23.053 7.765 -32.801 1.00 42.34 177 ALA A CA 1
ATOM 1440 C C . ALA A 1 177 ? 24.225 6.802 -33.088 1.00 42.34 177 ALA A C 1
ATOM 1442 O O . ALA A 1 177 ? 24.280 6.147 -34.118 1.00 42.34 177 ALA A O 1
ATOM 1443 N N . GLU A 1 178 ? 25.218 6.768 -32.201 1.00 44.16 178 GLU A N 1
ATOM 1444 C CA . GLU A 1 178 ? 26.321 5.816 -32.277 1.00 44.16 178 GLU A CA 1
ATOM 1445 C C . GLU A 1 178 ? 25.932 4.645 -31.375 1.00 44.16 178 GLU A C 1
ATOM 1447 O O . GLU A 1 178 ? 26.158 4.673 -30.162 1.00 44.16 178 GLU A O 1
ATOM 1452 N N . PHE A 1 179 ? 25.271 3.646 -31.957 1.00 45.78 179 PHE A N 1
ATOM 1453 C CA . PHE A 1 179 ? 25.082 2.357 -31.305 1.00 45.78 179 PHE A CA 1
ATOM 1454 C C . PHE A 1 179 ? 26.415 1.621 -31.324 1.00 45.78 179 PHE A C 1
ATOM 1456 O O . PHE A 1 179 ? 27.011 1.459 -32.391 1.00 45.78 179 PHE A O 1
ATOM 1463 N N . PRO A 1 180 ? 26.920 1.131 -30.188 1.00 44.19 180 PRO A N 1
ATOM 1464 C CA . PRO A 1 180 ? 27.984 0.152 -30.257 1.00 44.19 180 PRO A CA 1
ATOM 1465 C C . PRO A 1 180 ? 27.401 -1.100 -30.901 1.00 44.19 180 PRO A C 1
ATOM 1467 O O . PRO A 1 180 ? 26.430 -1.645 -30.384 1.00 44.19 180 PRO A O 1
ATOM 1470 N N . LEU A 1 181 ? 28.036 -1.568 -31.979 1.00 37.44 181 LEU A N 1
ATOM 1471 C CA . LEU A 1 181 ? 27.725 -2.777 -32.765 1.00 37.44 181 LEU A CA 1
ATOM 1472 C C . LEU A 1 181 ? 27.577 -4.078 -31.938 1.00 37.44 181 LEU A C 1
ATOM 1474 O O . LEU A 1 181 ? 27.369 -5.156 -32.476 1.00 37.44 181 LEU A O 1
ATOM 1478 N N . LYS A 1 182 ? 27.754 -3.992 -30.619 1.00 42.31 182 LYS A N 1
ATOM 1479 C CA . LYS A 1 182 ? 27.621 -5.059 -29.638 1.00 42.31 182 LYS A CA 1
ATOM 1480 C C . LYS A 1 182 ? 26.579 -4.642 -28.599 1.00 42.31 182 LYS A C 1
ATOM 1482 O O . LYS A 1 182 ? 26.910 -4.450 -27.427 1.00 42.31 182 LYS A O 1
ATOM 1487 N N . PHE A 1 183 ? 25.318 -4.521 -29.022 1.00 46.00 183 PHE A N 1
ATOM 1488 C CA . PHE A 1 183 ? 24.200 -4.894 -28.154 1.00 46.00 183 PHE A CA 1
ATOM 1489 C C . PHE A 1 183 ? 24.455 -6.346 -27.777 1.00 46.00 183 PHE A C 1
ATOM 1491 O O . PHE A 1 183 ?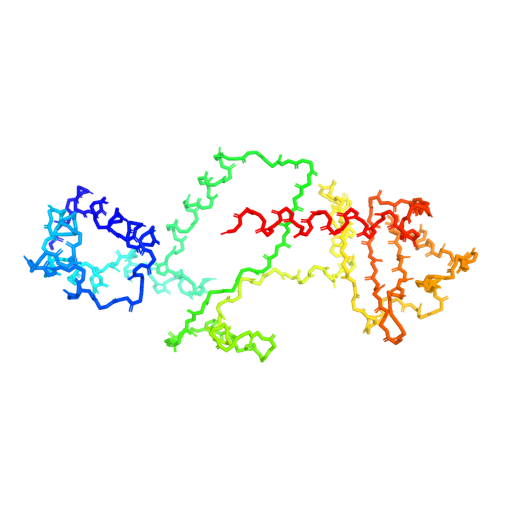 24.219 -7.263 -28.553 1.00 46.00 183 PHE A O 1
ATOM 1498 N N . THR A 1 184 ? 25.135 -6.555 -26.657 1.00 43.22 184 THR A N 1
ATOM 1499 C CA . THR A 1 184 ? 25.535 -7.900 -26.274 1.00 43.22 184 THR A CA 1
ATOM 1500 C C . THR A 1 184 ? 24.326 -8.520 -25.610 1.00 43.22 184 THR A C 1
ATOM 1502 O O . THR A 1 184 ? 24.108 -8.385 -24.409 1.00 43.22 184 THR A O 1
ATOM 1505 N N . GLU A 1 185 ? 23.507 -9.145 -26.451 1.00 45.38 185 GLU A N 1
ATOM 1506 C CA . GLU A 1 185 ? 22.596 -10.211 -26.076 1.00 45.38 185 GLU A CA 1
ATOM 1507 C C . GLU A 1 185 ? 23.303 -11.089 -25.040 1.00 45.38 185 GLU A C 1
ATOM 1509 O O . GLU A 1 185 ? 24.331 -11.717 -25.321 1.00 45.38 185 GLU A O 1
ATOM 1514 N N . ALA A 1 186 ? 22.773 -11.145 -23.820 1.00 45.97 186 ALA A N 1
ATOM 1515 C CA . ALA A 1 186 ? 23.104 -12.245 -22.934 1.00 45.97 186 ALA A CA 1
ATOM 1516 C C . ALA A 1 186 ? 22.382 -13.476 -23.505 1.00 45.97 186 ALA A C 1
ATOM 1518 O O . ALA A 1 186 ? 21.308 -13.847 -23.035 1.00 45.97 186 ALA A O 1
ATOM 1519 N N . LYS A 1 187 ? 22.960 -14.080 -24.557 1.00 42.84 187 LYS A N 1
ATOM 1520 C CA . LYS A 1 187 ? 22.397 -15.200 -25.339 1.00 42.84 187 LYS A CA 1
ATOM 1521 C C . LYS A 1 187 ? 21.985 -16.421 -24.505 1.00 42.84 187 LYS A C 1
ATOM 1523 O O . LYS A 1 187 ? 21.316 -17.306 -25.015 1.00 42.84 187 LYS A O 1
ATOM 1528 N N . HIS A 1 188 ? 22.347 -16.472 -23.225 1.00 46.16 188 HIS A N 1
ATOM 1529 C CA . HIS A 1 188 ? 21.977 -17.560 -22.325 1.00 46.16 188 HIS A CA 1
ATOM 1530 C C . HIS A 1 188 ? 20.616 -17.394 -21.624 1.00 46.16 188 HIS A C 1
ATOM 1532 O O . HIS A 1 188 ? 20.187 -18.347 -20.984 1.00 46.16 188 HIS A O 1
ATOM 1538 N N . LEU A 1 189 ? 19.940 -16.236 -21.700 1.00 56.84 189 LEU A N 1
ATOM 1539 C CA . LEU A 1 189 ? 18.720 -15.987 -20.902 1.00 56.84 189 LEU A CA 1
ATOM 1540 C C . LEU A 1 189 ? 17.550 -15.318 -21.650 1.00 56.84 189 LEU A C 1
ATOM 1542 O O . LEU A 1 189 ? 16.555 -14.999 -21.008 1.00 56.84 189 LEU A O 1
ATOM 1546 N N . ASN A 1 190 ? 17.637 -15.075 -22.966 1.00 65.38 190 ASN A N 1
ATOM 1547 C CA . ASN A 1 190 ? 16.649 -14.263 -23.707 1.00 65.38 190 ASN A CA 1
ATOM 1548 C C . ASN A 1 190 ? 16.357 -12.920 -23.004 1.00 65.38 190 ASN A C 1
ATOM 1550 O O . ASN A 1 190 ? 15.213 -12.488 -22.870 1.00 65.38 190 ASN A O 1
ATOM 1554 N N . LEU A 1 191 ? 17.408 -12.268 -22.499 1.00 70.06 191 LEU A N 1
ATOM 1555 C CA . LEU A 1 191 ? 17.323 -10.962 -21.849 1.00 70.06 191 LEU A CA 1
ATOM 1556 C C . LEU A 1 191 ? 18.105 -9.931 -22.657 1.00 70.06 191 LEU A C 1
ATOM 1558 O O . LEU A 1 191 ? 19.272 -10.137 -22.999 1.00 70.06 191 LEU A O 1
ATOM 1562 N N . THR A 1 192 ? 17.477 -8.784 -22.869 1.00 72.12 192 THR A N 1
ATOM 1563 C CA . THR A 1 192 ? 18.049 -7.620 -23.538 1.00 72.12 192 THR A CA 1
ATOM 1564 C C . THR A 1 192 ? 18.442 -6.583 -22.497 1.00 72.12 192 THR A C 1
ATOM 1566 O O . THR A 1 192 ? 17.639 -6.183 -21.649 1.00 72.12 192 THR A O 1
ATOM 1569 N N . LEU A 1 193 ? 19.699 -6.140 -22.549 1.00 72.44 193 LEU A N 1
ATOM 1570 C CA . LEU A 1 193 ? 20.253 -5.131 -21.651 1.00 72.44 193 LEU A CA 1
ATOM 1571 C C . LEU A 1 193 ? 20.599 -3.867 -22.441 1.00 72.44 193 LEU A C 1
ATOM 1573 O O . LEU A 1 193 ? 21.359 -3.917 -23.405 1.00 72.44 193 LEU A O 1
ATOM 1577 N N . VAL A 1 194 ? 20.085 -2.718 -22.001 1.00 71.00 194 VAL A N 1
ATOM 1578 C CA . VAL A 1 194 ? 20.276 -1.427 -22.679 1.00 71.00 194 VAL A CA 1
ATOM 1579 C C . VAL A 1 194 ? 20.916 -0.416 -21.732 1.00 71.00 194 VAL A C 1
ATOM 1581 O O . VAL A 1 194 ? 20.433 -0.191 -20.623 1.00 71.00 194 VAL A O 1
ATOM 1584 N N . SER A 1 195 ? 22.000 0.227 -22.175 1.00 72.81 195 SER A N 1
ATOM 1585 C CA . SER A 1 195 ? 22.664 1.326 -21.463 1.00 72.81 195 SER A CA 1
ATOM 1586 C C . SER A 1 195 ? 22.406 2.641 -22.185 1.00 72.81 195 SER A C 1
ATOM 1588 O O . SER A 1 195 ? 22.873 2.859 -23.303 1.00 72.81 195 SER A O 1
ATOM 1590 N N . TYR A 1 196 ? 21.662 3.535 -21.536 1.00 72.44 196 TYR A N 1
ATOM 1591 C CA . TYR A 1 196 ? 21.240 4.813 -22.096 1.00 72.44 196 TYR A CA 1
ATOM 1592 C C . TYR A 1 196 ? 21.709 5.989 -21.245 1.00 72.44 196 TYR A C 1
ATOM 1594 O O . TYR A 1 196 ? 21.513 6.042 -20.030 1.00 72.44 196 TYR A O 1
ATOM 1602 N N . VAL A 1 197 ? 22.302 6.987 -21.894 1.00 72.25 197 VAL A N 1
ATOM 1603 C CA . VAL A 1 197 ? 22.879 8.172 -21.257 1.00 72.25 197 VAL A CA 1
ATOM 1604 C C . VAL A 1 197 ? 22.034 9.403 -21.603 1.00 72.25 197 VAL A C 1
ATOM 1606 O O . VAL A 1 197 ? 22.367 10.123 -22.549 1.00 72.25 197 VAL A O 1
ATOM 1609 N N . PRO A 1 198 ? 20.949 9.693 -20.851 1.00 69.81 198 PRO A N 1
ATOM 1610 C CA . PRO A 1 198 ? 20.078 10.842 -21.115 1.00 69.81 198 PRO A CA 1
ATOM 1611 C C . PRO A 1 198 ? 20.776 12.194 -20.934 1.00 69.81 198 PRO A C 1
ATOM 1613 O O . PRO A 1 198 ? 20.344 13.193 -21.501 1.00 69.81 198 PRO A O 1
ATOM 1616 N N . LYS A 1 199 ? 21.805 12.273 -20.083 1.00 69.94 199 LYS A N 1
ATOM 1617 C CA . LYS A 1 199 ? 22.573 13.498 -19.804 1.00 69.94 199 LYS A CA 1
ATOM 1618 C C . LYS A 1 199 ? 24.028 13.125 -19.528 1.00 69.94 199 LYS A C 1
ATOM 1620 O O . LYS A 1 199 ? 24.296 12.019 -19.060 1.00 69.94 199 LYS A O 1
ATOM 1625 N N . ARG A 1 200 ? 24.970 14.054 -19.742 1.00 68.81 200 ARG A N 1
ATOM 1626 C CA . ARG A 1 200 ? 26.381 13.858 -19.351 1.00 68.81 200 ARG A CA 1
ATOM 1627 C C . ARG A 1 200 ? 26.464 13.335 -17.908 1.00 68.81 200 ARG A C 1
ATOM 1629 O O . ARG A 1 200 ? 25.788 13.851 -17.022 1.00 68.81 200 ARG A O 1
ATOM 1636 N N . LYS A 1 201 ? 27.265 12.284 -17.696 1.00 70.00 201 LYS A N 1
ATOM 1637 C CA . LYS A 1 201 ? 27.459 11.573 -16.413 1.00 70.00 201 LYS A CA 1
ATOM 1638 C C . LYS A 1 201 ? 26.215 10.877 -15.819 1.00 70.00 201 LYS A C 1
ATOM 1640 O O . LYS A 1 201 ? 26.331 10.238 -14.776 1.00 70.00 201 LYS A O 1
ATOM 1645 N N . LYS A 1 202 ? 25.048 10.910 -16.473 1.00 71.75 202 LYS A N 1
ATOM 1646 C CA . LYS A 1 202 ? 23.856 10.145 -16.070 1.00 71.75 202 LYS A CA 1
ATOM 1647 C C . LYS A 1 202 ? 23.650 8.991 -17.039 1.00 71.75 202 LYS A C 1
ATOM 1649 O O . LYS A 1 202 ? 23.196 9.218 -18.148 1.00 71.75 202 LYS A O 1
ATOM 1654 N N . ASN A 1 203 ? 23.981 7.778 -16.606 1.00 71.50 203 ASN A N 1
ATOM 1655 C CA . ASN A 1 203 ? 23.736 6.546 -17.361 1.00 71.50 203 ASN A CA 1
ATOM 1656 C C . ASN A 1 203 ? 22.674 5.715 -16.621 1.00 71.50 203 ASN A C 1
ATOM 1658 O O . ASN A 1 203 ? 22.789 5.529 -15.405 1.00 71.50 203 ASN A O 1
ATOM 1662 N N . VAL A 1 204 ? 21.662 5.280 -17.364 1.00 74.88 204 VAL A N 1
ATOM 1663 C CA . VAL A 1 204 ? 20.527 4.454 -16.963 1.00 74.88 204 VAL A CA 1
ATOM 1664 C C . VAL A 1 204 ? 20.675 3.095 -17.640 1.00 7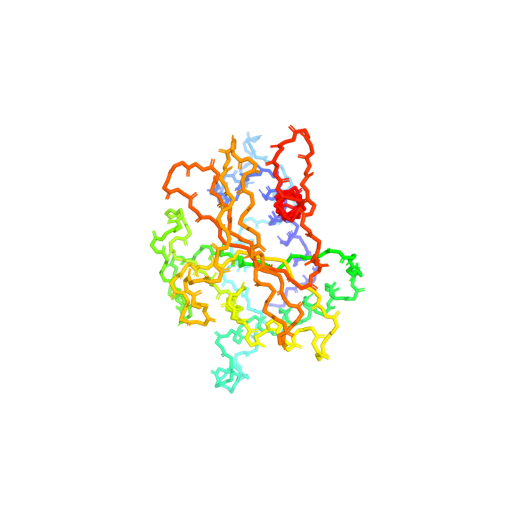4.88 204 VAL A C 1
ATOM 1666 O O . VAL A 1 204 ? 20.765 3.024 -18.861 1.00 74.88 204 VAL A O 1
ATOM 1669 N N . LEU A 1 205 ? 20.673 2.028 -16.842 1.00 75.06 205 LEU A N 1
ATOM 1670 C CA . LEU A 1 205 ? 20.655 0.658 -17.347 1.00 75.06 205 LEU A CA 1
ATOM 1671 C C . LEU A 1 205 ? 19.235 0.105 -17.277 1.00 75.06 205 LEU A C 1
ATOM 1673 O O . LEU A 1 205 ? 18.562 0.253 -16.251 1.00 75.06 205 LEU A O 1
ATOM 1677 N N . LEU A 1 206 ? 18.809 -0.547 -18.348 1.00 74.69 206 LEU A N 1
ATOM 1678 C CA . LEU A 1 206 ? 17.514 -1.196 -18.488 1.00 74.69 206 LEU A CA 1
ATOM 1679 C C . LEU A 1 206 ? 17.714 -2.663 -18.819 1.00 74.69 206 LEU A C 1
ATOM 1681 O O . LEU A 1 206 ? 18.630 -3.000 -19.562 1.00 74.69 206 LEU A O 1
ATOM 1685 N N . ILE A 1 207 ? 16.838 -3.500 -18.282 1.00 75.81 207 ILE A N 1
ATOM 1686 C CA . ILE A 1 207 ? 16.723 -4.904 -18.647 1.00 75.81 207 ILE A CA 1
ATOM 1687 C C . ILE A 1 207 ? 15.311 -5.172 -19.141 1.00 75.81 207 ILE A C 1
ATOM 1689 O O . ILE A 1 207 ? 14.344 -4.638 -18.584 1.00 75.81 207 ILE A O 1
ATOM 1693 N N . SER A 1 208 ? 15.199 -6.009 -20.162 1.00 75.94 208 SER A N 1
ATOM 1694 C CA . SER A 1 208 ? 13.921 -6.520 -20.616 1.00 75.94 208 SER A CA 1
ATOM 1695 C C . SER A 1 208 ? 14.017 -7.962 -21.083 1.00 75.94 208 SER A C 1
ATOM 1697 O O . SER A 1 208 ? 15.007 -8.348 -21.691 1.00 75.94 208 SER A O 1
ATOM 1699 N N . SER A 1 209 ? 12.971 -8.734 -20.811 1.00 75.69 209 SER A N 1
ATOM 1700 C CA . SER A 1 209 ? 12.713 -10.031 -21.445 1.00 75.69 209 SER A CA 1
ATOM 1701 C C . SER A 1 209 ? 11.613 -9.955 -22.517 1.00 75.69 209 SER A C 1
ATOM 1703 O O . SER A 1 209 ? 11.127 -10.989 -22.952 1.00 75.69 209 SER A O 1
ATOM 1705 N N . LEU A 1 210 ? 11.133 -8.746 -22.835 1.00 74.69 210 LEU A N 1
ATOM 1706 C CA . LEU A 1 210 ? 10.037 -8.485 -23.775 1.00 74.69 210 LEU A CA 1
ATOM 1707 C C . LEU A 1 210 ? 10.559 -7.937 -25.108 1.00 74.69 210 LEU A C 1
ATOM 1709 O O . LEU A 1 210 ? 10.074 -8.326 -26.162 1.00 74.69 210 LEU A O 1
ATOM 1713 N N . TYR A 1 211 ? 11.529 -7.021 -25.054 1.00 69.38 211 TYR A N 1
ATOM 1714 C CA . TYR A 1 211 ? 12.125 -6.423 -26.250 1.00 69.38 211 TYR A CA 1
ATOM 1715 C C . TYR A 1 211 ? 13.380 -7.188 -26.632 1.00 69.38 211 TYR A C 1
ATOM 1717 O O . TYR A 1 211 ? 14.272 -7.330 -25.796 1.00 69.38 211 TYR A O 1
ATOM 1725 N N . HIS A 1 212 ? 13.477 -7.606 -27.889 1.00 66.94 212 HIS A N 1
ATOM 1726 C CA . HIS A 1 212 ? 14.695 -8.173 -28.478 1.00 66.94 212 HIS A CA 1
ATOM 1727 C C . HIS A 1 212 ? 15.284 -7.295 -29.584 1.00 66.94 212 HIS A C 1
ATOM 1729 O O . HIS A 1 212 ? 16.428 -7.501 -29.973 1.00 66.94 212 HIS A O 1
ATOM 1735 N N . ASP A 1 213 ? 14.544 -6.269 -30.003 1.00 64.75 213 ASP A N 1
ATOM 1736 C CA . ASP A 1 213 ? 14.921 -5.422 -31.126 1.00 64.75 213 ASP A CA 1
ATOM 1737 C C . ASP A 1 213 ? 15.619 -4.138 -30.654 1.00 64.75 213 ASP A C 1
ATOM 1739 O O . ASP A 1 213 ? 15.384 -3.627 -29.552 1.00 64.75 213 ASP A O 1
ATOM 1743 N N . ASP A 1 214 ? 16.465 -3.580 -31.516 1.00 66.25 214 ASP A N 1
ATOM 1744 C CA . ASP A 1 214 ? 17.240 -2.354 -31.303 1.00 66.25 214 ASP A CA 1
ATOM 1745 C C . ASP A 1 214 ? 16.517 -1.088 -31.802 1.00 66.25 214 ASP A C 1
ATOM 1747 O O . ASP A 1 214 ? 17.139 -0.051 -32.051 1.00 66.25 214 ASP A O 1
ATOM 1751 N N . THR A 1 215 ? 15.184 -1.145 -31.894 1.00 69.12 215 THR A N 1
ATOM 1752 C CA . THR A 1 215 ? 14.356 -0.076 -32.459 1.00 69.12 215 THR A CA 1
ATOM 1753 C C . THR A 1 215 ? 14.476 1.238 -31.686 1.00 69.12 215 THR A C 1
ATOM 1755 O O . THR A 1 215 ? 14.427 1.318 -30.448 1.00 69.12 215 THR A O 1
ATOM 1758 N N . VAL A 1 216 ? 14.619 2.319 -32.451 1.00 69.75 216 VAL A N 1
ATOM 1759 C CA . VAL A 1 216 ? 14.711 3.686 -31.947 1.00 69.75 216 VAL A CA 1
ATOM 1760 C C . VAL A 1 216 ? 13.679 4.534 -32.646 1.00 69.75 216 VAL A C 1
ATOM 1762 O O . VAL A 1 216 ? 13.561 4.518 -33.864 1.00 69.75 216 VAL A O 1
ATOM 1765 N N . ASP A 1 217 ? 12.952 5.300 -31.846 1.00 74.31 217 ASP A N 1
ATOM 1766 C CA . ASP A 1 217 ? 11.994 6.255 -32.362 1.00 74.31 217 ASP A CA 1
ATOM 1767 C C . ASP A 1 217 ? 12.734 7.410 -33.053 1.00 74.31 217 ASP A C 1
ATOM 1769 O O . ASP A 1 217 ? 13.576 8.089 -32.450 1.00 74.31 217 ASP A O 1
ATOM 1773 N N . GLU A 1 218 ? 12.416 7.624 -34.327 1.00 72.12 218 GLU A N 1
ATOM 1774 C CA . GLU A 1 218 ? 13.044 8.626 -35.188 1.00 72.12 218 GLU A CA 1
ATOM 1775 C C . GLU A 1 218 ? 12.822 10.049 -34.664 1.00 72.12 218 GLU A C 1
ATOM 1777 O O . GLU A 1 218 ? 13.704 10.907 -34.784 1.00 72.12 218 GLU A O 1
ATOM 1782 N N . THR A 1 219 ? 11.678 10.291 -34.012 1.00 76.19 219 THR A N 1
ATOM 1783 C CA . THR A 1 219 ? 11.295 11.623 -33.531 1.00 76.19 219 THR A CA 1
ATOM 1784 C C . THR A 1 219 ? 12.040 12.007 -32.254 1.00 76.19 219 THR A C 1
ATOM 1786 O O . THR A 1 219 ? 12.648 13.078 -32.169 1.00 76.19 219 THR A O 1
ATOM 1789 N N . THR A 1 220 ? 12.058 11.129 -31.246 1.00 73.44 220 THR A N 1
ATOM 1790 C CA . THR A 1 220 ? 12.695 11.417 -29.954 1.00 73.44 220 THR A CA 1
ATOM 1791 C C . THR A 1 220 ? 14.160 10.992 -29.881 1.00 73.44 220 THR A C 1
ATOM 1793 O O . THR A 1 220 ? 14.860 11.398 -28.941 1.00 73.44 220 THR A O 1
ATOM 1796 N N . ARG A 1 221 ? 14.637 10.185 -30.842 1.00 72.25 221 ARG A N 1
ATOM 1797 C CA . ARG A 1 221 ? 15.950 9.515 -30.833 1.00 72.25 221 ARG A CA 1
ATOM 1798 C C . ARG A 1 221 ? 16.197 8.733 -29.540 1.00 72.25 221 ARG A C 1
ATOM 1800 O O . ARG A 1 221 ? 17.317 8.703 -29.013 1.00 72.25 221 ARG A O 1
ATOM 1807 N N . LYS A 1 222 ? 15.134 8.161 -28.971 1.00 73.38 222 LYS A N 1
ATOM 1808 C CA . LYS A 1 222 ? 15.188 7.314 -27.778 1.00 73.38 222 LYS A CA 1
ATOM 1809 C C . LYS A 1 222 ? 14.906 5.862 -28.169 1.00 73.38 222 LYS A C 1
ATOM 1811 O O . LYS A 1 222 ? 14.039 5.623 -29.003 1.00 73.38 222 LYS A O 1
ATOM 1816 N N . PRO A 1 223 ? 15.585 4.900 -27.530 1.00 74.38 223 PRO A N 1
ATOM 1817 C CA . PRO A 1 223 ? 15.210 3.493 -27.621 1.00 74.38 223 PRO A CA 1
ATOM 1818 C C . PRO A 1 223 ? 13.738 3.267 -27.261 1.00 74.38 223 PRO A C 1
ATOM 1820 O O . PRO A 1 223 ? 13.289 3.799 -26.241 1.00 74.38 223 PRO A O 1
ATOM 1823 N N . ALA A 1 224 ? 13.019 2.461 -28.047 1.00 73.94 224 ALA A N 1
ATOM 1824 C CA . ALA A 1 224 ? 11.598 2.160 -27.824 1.00 73.94 224 ALA A CA 1
ATOM 1825 C C . ALA A 1 224 ? 11.343 1.620 -26.403 1.00 73.94 224 ALA A C 1
ATOM 1827 O O . ALA A 1 224 ? 10.476 2.109 -25.684 1.00 73.94 224 ALA A O 1
ATOM 1828 N N . ILE A 1 225 ? 12.236 0.754 -25.911 1.00 74.31 225 ILE A N 1
ATOM 1829 C CA . ILE A 1 225 ? 12.244 0.232 -24.532 1.00 74.31 225 ILE A CA 1
ATOM 1830 C C . ILE A 1 225 ? 12.178 1.323 -23.437 1.00 74.31 225 ILE A C 1
ATOM 1832 O O . ILE A 1 225 ? 11.668 1.085 -22.342 1.00 74.31 225 ILE A O 1
ATOM 1836 N N . ILE A 1 226 ? 12.703 2.530 -23.689 1.00 76.44 226 ILE A N 1
ATOM 1837 C CA . ILE A 1 226 ? 12.638 3.660 -22.743 1.00 76.44 226 ILE A CA 1
ATOM 1838 C C . ILE A 1 226 ? 11.282 4.349 -22.786 1.00 76.44 226 ILE A C 1
ATOM 1840 O O . ILE A 1 226 ? 10.832 4.838 -21.747 1.00 76.44 226 ILE A O 1
ATOM 1844 N N . MET A 1 227 ? 10.676 4.425 -23.968 1.00 77.50 227 MET A N 1
ATOM 1845 C CA . MET A 1 227 ? 9.377 5.054 -24.170 1.00 77.50 227 MET A CA 1
ATOM 1846 C C . MET A 1 227 ? 8.296 4.238 -23.470 1.00 77.50 227 MET A C 1
ATOM 1848 O O . MET A 1 227 ? 7.624 4.770 -22.589 1.00 77.50 227 MET A O 1
ATOM 1852 N N . ASP A 1 228 ? 8.270 2.932 -23.706 1.00 78.19 228 ASP A N 1
ATOM 1853 C CA . ASP A 1 228 ? 7.261 2.041 -23.131 1.00 78.19 228 ASP A CA 1
ATOM 1854 C C . ASP A 1 228 ? 7.427 1.947 -21.608 1.00 78.19 228 ASP A C 1
ATOM 1856 O O . ASP A 1 228 ? 6.472 2.047 -20.838 1.00 78.19 228 ASP A O 1
ATOM 1860 N N . LYS A 1 229 ? 8.676 1.904 -21.119 1.00 76.88 229 LYS A N 1
ATOM 1861 C CA . LYS A 1 229 ? 8.954 1.990 -19.678 1.00 76.88 229 LYS A CA 1
ATOM 1862 C C . LYS A 1 229 ? 8.429 3.292 -19.064 1.00 76.88 229 LYS A C 1
ATOM 1864 O O . LYS A 1 229 ? 8.040 3.296 -17.892 1.00 76.88 229 LYS A O 1
ATOM 1869 N N . ALA A 1 230 ? 8.504 4.411 -19.785 1.00 75.50 230 ALA A N 1
ATOM 1870 C CA . ALA A 1 230 ? 7.991 5.691 -19.308 1.00 75.50 230 ALA A CA 1
ATOM 1871 C C . ALA A 1 230 ? 6.459 5.705 -19.302 1.00 75.50 230 ALA A C 1
ATOM 1873 O O . ALA A 1 230 ? 5.888 6.149 -18.312 1.00 75.50 230 ALA A O 1
ATOM 1874 N N . GLU A 1 231 ? 5.820 5.158 -20.332 1.00 74.12 231 GLU A N 1
ATOM 1875 C CA . GLU A 1 231 ? 4.367 5.022 -20.430 1.00 74.12 231 GLU A CA 1
ATOM 1876 C C . GLU A 1 231 ? 3.795 4.181 -19.281 1.00 74.12 231 GLU A C 1
ATOM 1878 O O . GLU A 1 231 ? 2.949 4.668 -18.529 1.00 74.12 231 GLU A O 1
ATOM 1883 N N . TYR A 1 232 ? 4.354 2.993 -19.023 1.00 72.25 232 TYR A N 1
ATOM 1884 C CA . TYR A 1 232 ? 3.931 2.162 -17.887 1.00 72.25 232 TYR A CA 1
ATOM 1885 C C . TYR A 1 232 ? 4.174 2.838 -16.528 1.00 72.25 232 TYR A C 1
ATOM 1887 O O . TYR A 1 232 ? 3.416 2.622 -15.588 1.00 72.25 232 TYR A O 1
ATOM 1895 N N . SER A 1 233 ? 5.195 3.701 -16.415 1.00 65.50 233 SER A N 1
ATOM 1896 C CA . SER A 1 233 ? 5.416 4.492 -15.190 1.00 65.50 233 SER A CA 1
ATOM 1897 C C . SER A 1 233 ? 4.395 5.634 -15.033 1.00 65.50 233 SER A C 1
ATOM 1899 O O . SER A 1 233 ? 4.167 6.095 -13.920 1.00 65.50 233 SER A O 1
ATOM 1901 N N . ILE A 1 234 ? 3.812 6.141 -16.126 1.00 59.31 234 ILE A N 1
ATOM 1902 C CA . ILE A 1 234 ? 2.817 7.228 -16.098 1.00 59.31 234 ILE A CA 1
ATOM 1903 C C . ILE A 1 234 ? 1.441 6.684 -15.706 1.00 59.31 234 ILE A C 1
ATOM 1905 O O . ILE A 1 234 ? 0.753 7.321 -14.909 1.00 59.31 234 ILE A O 1
ATOM 1909 N N . ILE A 1 235 ? 1.077 5.490 -16.184 1.00 57.66 235 ILE A N 1
ATOM 1910 C CA . ILE A 1 235 ? -0.175 4.812 -15.810 1.00 57.66 235 ILE A CA 1
ATOM 1911 C C . ILE A 1 235 ? -0.272 4.635 -14.281 1.00 57.66 235 ILE A C 1
ATOM 1913 O O . ILE A 1 235 ? -1.329 4.891 -13.706 1.00 57.66 235 ILE A O 1
ATOM 1917 N N . GLU A 1 236 ? 0.838 4.324 -13.594 1.00 46.53 236 GLU A N 1
ATOM 1918 C CA . GLU A 1 236 ? 0.882 4.274 -12.119 1.00 46.53 236 GLU A CA 1
ATOM 1919 C C . GLU A 1 236 ? 0.518 5.606 -11.447 1.00 46.53 236 GLU A C 1
ATOM 1921 O O . GLU A 1 236 ? -0.126 5.620 -10.398 1.00 46.53 236 GLU A O 1
ATOM 1926 N N . HIS A 1 237 ? 0.938 6.736 -12.021 1.00 41.81 237 HIS A N 1
ATOM 1927 C CA . HIS A 1 237 ? 0.734 8.053 -11.418 1.00 41.81 237 HIS A CA 1
ATOM 1928 C C . HIS A 1 237 ? -0.675 8.609 -11.633 1.00 41.81 237 HIS A C 1
ATOM 1930 O O . HIS A 1 237 ? -1.129 9.400 -10.811 1.00 41.81 237 HIS A O 1
ATOM 1936 N N . SER A 1 238 ? -1.367 8.200 -12.698 1.00 31.84 238 SER A N 1
ATOM 1937 C CA . SER A 1 238 ? -2.752 8.612 -12.968 1.00 31.84 238 SER A CA 1
ATOM 1938 C C . SER A 1 238 ? -3.795 7.818 -12.170 1.00 31.84 238 SER A C 1
ATOM 1940 O O . SER A 1 238 ? -4.930 8.272 -12.056 1.00 31.84 238 SER A O 1
ATOM 1942 N N . ALA A 1 239 ? -3.426 6.662 -11.608 1.00 35.69 239 ALA A N 1
ATOM 1943 C CA . ALA A 1 239 ? -4.311 5.802 -10.815 1.00 35.69 239 ALA A CA 1
ATOM 1944 C C . ALA A 1 239 ? -4.240 6.041 -9.286 1.00 35.69 239 ALA A C 1
ATOM 1946 O O . ALA A 1 239 ? -4.945 5.368 -8.529 1.00 35.69 239 ALA A O 1
ATOM 1947 N N . MET A 1 240 ? -3.393 6.970 -8.818 1.00 32.16 240 ME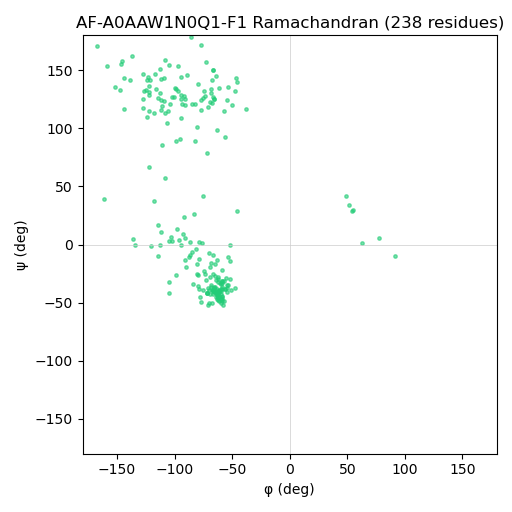T A N 1
ATOM 1948 C CA . MET A 1 240 ? -3.224 7.353 -7.400 1.00 32.16 240 MET A CA 1
ATOM 1949 C C . MET A 1 240 ? -3.914 8.671 -7.050 1.00 32.16 240 MET A C 1
ATOM 1951 O O . MET A 1 240 ? -4.389 8.768 -5.892 1.00 32.16 240 MET A O 1
#

Foldseek 3Di:
DDDDPLLVVLLVVVVVVCVVVVNNPPDLVQQQDPPPNHDCSSVVSHDSVVSVVCVVPVFQADPVCQVVVVVPDQPRRCVVVVVVVVVCVPVVDDDDPDDDDDWDWDADDDDGPQFDADPPDDPRRRRTHTPDDPDPEDVVVQQCCCPVVVDKDKDWYDPPDPVDDPVQAQEAEQPDPDTDPRQPPPVVRCKGWYWYHPDVVDIIIMIISPDPDQDADPPRRHGPSVVVVVVNVVVVVVVD

pLDDT: mean 75.0, std 16.8, range [31.84, 96.5]

Organism: Popillia japonica (NCBI:txid7064)

Sequence (240 aa):
MAIGWTKVRGFLGLLLYSRALKANHHKVEELWQSDGSSVAIFRLVMPIKLLKLLLQCLGIDNKDSRKERSRTTKLPPIRELFDVFVSNCKNGYSLSKYDTIDDKLEGFKRRCSFRQYLQSVIPSKRNSFRQYIPSKRNIPLLNTLLCNFQLTVLGTIRKNKAEFPLKLLGTIRKNKAEFPLKFTEAKHLNLTLVSYVPKRKKNVLLISSLYHDDTVDETTRKPAIIMDKAEYSIIEHSAM

Secondary structure (DSSP, 8-state):
-PPPHHHHHHHHHHHHHHHHTT-TTS-HHHHT-TTTTS-HHHHHH--HHHHHHHHHH---S-STTHHHHTTT-S-GGGHHHHHHHHHHHHHH----S-------EEE--S--TT-EE-TTS-GGGTEEEE--PPPS--HHHHHHHHHHH----EEEE-TT-TTS-GGG--EEETTB----S----BTTTTBEEEEEEEETTEEEEEEESS--S--EETTTTEEHHHHHHHHHHHHHHH--

Mean predicted aligned error: 11.8 Å

Nearest PDB structures (foldseek):
  6x68-assembly1_C  TM=8.174E-01  e=1.042E-09  Trichoplusia ni
  5c2g-assembly1_B  TM=1.824E-01  e=4.097E+00  Gallionella
  7t1j-assembly1_D  TM=1.896E-01  e=9.939E+00  Rhodospirillaceae bacterium BRH_c57

Solvent-accessible surface area (backbone atoms only — not comparable to full-atom values): 14959 Å² total; per-residue (Å²): 134,90,79,56,67,68,60,54,52,43,51,54,49,51,56,55,49,33,51,75,70,69,44,77,82,57,59,74,67,59,48,58,40,86,86,70,88,25,63,61,63,51,53,72,67,46,54,68,70,56,53,54,48,47,74,73,63,72,72,81,48,65,72,83,62,34,70,66,43,50,76,81,38,96,50,51,63,49,42,68,64,50,52,52,50,53,51,49,53,60,76,74,50,82,84,66,99,71,84,83,89,80,80,64,70,51,58,51,90,70,94,58,98,73,64,42,81,42,88,90,46,62,82,77,45,21,39,13,40,66,69,84,65,85,61,86,70,46,71,73,56,52,52,46,33,40,76,76,65,74,42,71,51,77,43,63,48,71,86,89,43,86,91,54,66,82,87,50,58,30,59,35,41,64,95,43,96,55,69,46,98,46,70,46,61,46,81,89,68,70,37,34,63,45,34,38,24,81,45,92,98,41,74,47,37,35,41,22,53,73,56,87,73,90,55,56,41,85,88,78,68,39,50,47,75,57,54,55,54,48,52,62,57,48,57,59,64,77,77,111